Protein AF-A0A9D7S2R2-F1 (afdb_monomer_lite)

Radius of gyration: 28.36 Å; chains: 1; bounding box: 72×98×62 Å

pLDDT: mean 86.97, std 20.76, range [32.53, 98.88]

Secondary structure (DSSP, 8-state):
------------------SSSSSSSTTSS------------EEEE--SEEEETT-GGGEES-TT--SSSTTS--TT-EEEESSS-TTEEEE-TTS-EEEEEEEESSSEEESS--EEEEEEEEE-SEEEE--SS-EEEEE-TT-EEEE-SS-EEEESEEEEESSEEEE-SS-EEEETT-EEEESSEEEE--------SSSSSPPPEEEEESS-TT-EEEE-SSTT-EEEE-SSSEEEE-TTSEEEE-SEEEE-SSEEEE-S---B-SEEEE-TT-EEEES----

Sequence (283 aa):
MLEFREGSVVRKTGSPFHLHLLIGVLALFGLLHAQAGWSQSTCTWNQNGPGLWDNPSNWNDCLGGNGSPARTPGPADHAVIGNIAPLADIDLGSTARNVDRLTLSAGRIFGDADITVVTSLNWTGGTIDGGTAATQLVVDSASNSDIAGTLHILAKRDLRIFGTLTWSAGDIELREDAEIDIQGPLIIDHSNVIRSDGRGGPMPLELRSDFSPQARIHNSSTPGARIEKLGDAMVSFARNVTFDNGNDVLVTDGTLQINGPGGDFGAYQVAAIARLEFGRRWA

Foldseek 3Di:
DDDDDDDDDDDDDDDPDDDPPPPVPVPPPPPPPPPPPQPEWEWEQAEADEDEQQDLVRTPRQQSAPDVPRNGHAQRYEYAYCPNHQRYAYEDEQEEGHHCEYEYQHHEYEYNYEYEHEAEYEYADYEYEYDPDAYEDEDAQNYDYEYAHEAYEYESYEYEYNHEYEYAYYAYEYEHQYEYEFQAEYEYAHADDPPPPVPDDRDAREHYYPLHPNAEYAQDLHPRGEYAYDYAEEHEYDQSYEYHANEEYEWEHHEYEYAHHYHYDYDYHHHPHYYYHYHDPDD

Structure (mmCIF, N/CA/C/O backbone):
data_AF-A0A9D7S2R2-F1
#
_entry.id   AF-A0A9D7S2R2-F1
#
loop_
_atom_site.group_PDB
_atom_site.id
_atom_site.type_symbol
_atom_site.label_atom_id
_atom_site.label_alt_id
_atom_site.label_comp_id
_atom_site.label_asym_id
_atom_site.label_entity_id
_atom_site.label_seq_id
_atom_site.pdbx_PDB_ins_code
_atom_site.Cartn_x
_atom_site.Cartn_y
_atom_site.Cartn_z
_atom_site.occupancy
_atom_site.B_iso_or_equiv
_atom_site.auth_seq_id
_atom_site.auth_comp_id
_atom_site.auth_asym_id
_atom_site.auth_atom_id
_atom_site.pdbx_PDB_model_num
ATOM 1 N N . MET A 1 1 ? 50.882 -82.335 20.295 1.00 43.62 1 MET A N 1
ATOM 2 C CA . MET A 1 1 ? 51.383 -81.951 21.628 1.00 43.62 1 MET A CA 1
ATOM 3 C C . MET A 1 1 ? 50.165 -81.536 22.436 1.00 43.62 1 MET A C 1
ATOM 5 O O . MET A 1 1 ? 49.464 -80.626 22.020 1.00 43.62 1 MET A O 1
ATOM 9 N N . LEU A 1 2 ? 49.828 -82.357 23.429 1.00 32.53 2 LEU A N 1
ATOM 10 C CA . LEU A 1 2 ? 48.680 -82.252 24.335 1.00 32.53 2 LEU A CA 1
ATOM 11 C C . LEU A 1 2 ? 49.026 -81.343 25.521 1.00 32.53 2 LEU A C 1
ATOM 13 O O . LEU A 1 2 ? 50.144 -81.458 26.004 1.00 32.53 2 LEU A O 1
ATOM 17 N N . GLU A 1 3 ? 48.057 -80.537 25.972 1.00 36.09 3 GLU A N 1
ATOM 18 C CA . GLU A 1 3 ? 47.708 -80.134 27.363 1.00 36.09 3 GLU A CA 1
ATOM 19 C C . GLU A 1 3 ? 46.605 -79.042 27.226 1.00 36.09 3 GLU A C 1
ATOM 21 O O . GLU A 1 3 ? 46.838 -78.060 26.531 1.00 36.09 3 GLU A O 1
ATOM 26 N N . PHE A 1 4 ? 45.304 -79.179 27.572 1.00 34.22 4 PHE A N 1
ATOM 27 C CA . PHE A 1 4 ? 44.593 -79.503 28.838 1.00 34.22 4 PHE A CA 1
ATOM 28 C C . PHE A 1 4 ? 45.096 -78.628 30.005 1.00 34.22 4 PHE A C 1
ATOM 30 O O . PHE A 1 4 ? 46.277 -78.683 30.298 1.00 34.22 4 PHE A O 1
ATOM 37 N N . ARG A 1 5 ? 44.333 -77.773 30.712 1.00 39.59 5 ARG A N 1
ATOM 38 C CA . ARG A 1 5 ? 42.983 -77.837 31.328 1.00 39.59 5 ARG A CA 1
ATOM 39 C C . ARG A 1 5 ? 42.586 -76.413 31.807 1.00 39.59 5 ARG A C 1
ATOM 41 O O . ARG A 1 5 ? 43.462 -75.645 32.172 1.00 39.59 5 ARG A O 1
ATOM 48 N N . GLU A 1 6 ? 41.340 -75.963 31.646 1.00 39.91 6 GLU A N 1
ATOM 49 C CA . GLU A 1 6 ? 40.206 -75.920 32.610 1.00 39.91 6 GLU A CA 1
ATOM 50 C C . GLU A 1 6 ? 39.885 -74.508 33.128 1.00 39.91 6 GLU A C 1
ATOM 52 O O . GLU A 1 6 ? 40.750 -73.750 33.547 1.00 39.91 6 GLU A O 1
ATOM 57 N N . GLY A 1 7 ? 38.590 -74.190 33.104 1.00 35.78 7 GLY A N 1
ATOM 58 C CA . GLY A 1 7 ? 37.989 -72.951 33.587 1.00 35.78 7 GLY A CA 1
ATOM 59 C C . GLY A 1 7 ? 36.490 -72.962 33.295 1.00 35.78 7 GLY A C 1
ATOM 60 O O . GLY A 1 7 ? 36.014 -72.353 32.344 1.00 35.78 7 GLY A O 1
ATOM 61 N N . SER A 1 8 ? 35.765 -73.767 34.063 1.00 40.31 8 SER A N 1
ATOM 62 C CA . SER A 1 8 ? 34.356 -74.132 33.914 1.00 40.31 8 SER A CA 1
ATOM 63 C C . SER A 1 8 ? 33.344 -73.070 34.387 1.00 40.31 8 SER A C 1
ATOM 65 O O . SER A 1 8 ? 33.446 -72.568 35.496 1.00 40.31 8 SER A O 1
ATOM 67 N N . VAL A 1 9 ? 32.307 -72.884 33.555 1.00 42.53 9 VAL A N 1
ATOM 68 C CA . VAL A 1 9 ? 30.852 -72.800 33.845 1.00 42.53 9 VAL A CA 1
ATOM 69 C C . VAL A 1 9 ? 30.321 -71.747 34.836 1.00 42.53 9 VAL A C 1
ATOM 71 O O . VAL A 1 9 ? 30.431 -71.929 36.040 1.00 42.53 9 VAL A O 1
ATOM 74 N N . VAL A 1 10 ? 29.480 -70.826 34.325 1.00 40.44 10 VAL A N 1
ATOM 75 C CA . VAL A 1 10 ? 28.149 -70.500 34.898 1.00 40.44 10 VAL A CA 1
ATOM 76 C C . VAL A 1 10 ? 27.138 -70.225 33.766 1.00 40.44 10 VAL A C 1
ATOM 78 O O . VAL A 1 10 ? 27.371 -69.393 32.894 1.00 40.44 10 VAL A O 1
ATOM 81 N N . ARG A 1 11 ? 25.994 -70.928 33.795 1.00 44.03 11 ARG A N 1
ATOM 82 C CA . ARG A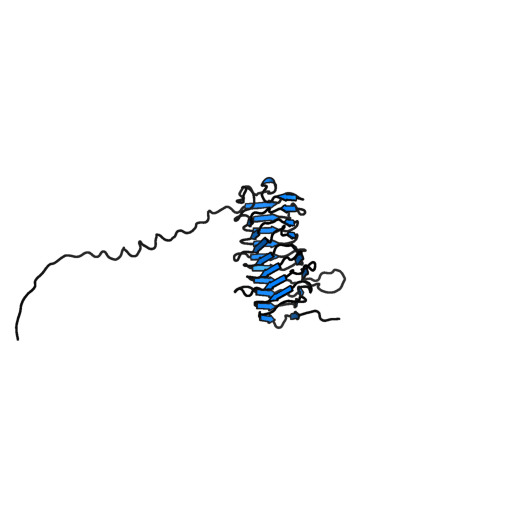 1 11 ? 24.771 -70.669 33.004 1.00 44.03 11 ARG A CA 1
ATOM 83 C C . ARG A 1 11 ? 23.955 -69.521 33.615 1.00 44.03 11 ARG A C 1
ATOM 85 O O . ARG A 1 11 ? 23.747 -69.532 34.822 1.00 44.03 11 ARG A O 1
ATOM 92 N N . LYS A 1 12 ? 23.334 -68.687 32.773 1.00 36.50 12 LYS A N 1
ATOM 93 C CA . LYS A 1 12 ? 21.987 -68.088 32.956 1.00 36.50 12 LYS A CA 1
ATOM 94 C C . LYS A 1 12 ? 21.447 -67.755 31.555 1.00 36.50 12 LYS A C 1
ATOM 96 O O . LYS A 1 12 ? 22.075 -66.991 30.839 1.00 36.50 12 LYS A O 1
ATOM 101 N N . THR A 1 13 ? 20.575 -68.589 30.980 1.00 37.19 13 THR A N 1
ATOM 102 C CA . THR A 1 13 ? 19.093 -68.490 30.976 1.00 37.19 13 THR A CA 1
ATOM 103 C C . THR A 1 13 ? 18.578 -67.171 30.403 1.00 37.19 13 THR A C 1
ATOM 105 O O . THR A 1 13 ? 18.970 -66.103 30.857 1.00 37.19 13 THR A O 1
ATOM 108 N N . GLY A 1 14 ? 17.730 -67.283 29.379 1.00 36.75 14 GLY A N 1
ATOM 109 C CA . GLY A 1 14 ? 17.431 -66.217 28.431 1.00 36.75 14 GLY A CA 1
ATOM 110 C C . GLY A 1 14 ? 16.493 -65.123 28.926 1.00 36.75 14 GLY A C 1
ATOM 111 O O . GLY A 1 14 ? 15.920 -65.219 30.004 1.00 36.75 14 GLY A O 1
ATOM 112 N N . SER A 1 15 ? 16.307 -64.119 28.071 1.00 43.53 15 SER A N 1
ATOM 113 C CA . SER A 1 15 ? 15.000 -63.534 27.748 1.00 43.53 15 SER A CA 1
ATOM 114 C C . SER A 1 15 ? 15.159 -62.521 26.598 1.00 43.53 15 SER A C 1
ATOM 116 O O . SER A 1 15 ? 16.093 -61.717 26.642 1.00 43.53 15 SER A O 1
ATOM 118 N N . PRO A 1 16 ? 14.299 -62.530 25.562 1.00 45.72 16 PRO A N 1
ATOM 119 C CA . PRO A 1 16 ? 14.341 -61.568 24.470 1.00 45.72 16 PRO A CA 1
ATOM 120 C C . PRO A 1 16 ? 13.528 -60.328 24.862 1.00 45.72 16 PRO A C 1
ATOM 122 O O . PRO A 1 16 ? 12.318 -60.295 24.683 1.00 45.72 16 PRO A O 1
ATOM 125 N N . PHE A 1 17 ? 14.170 -59.303 25.418 1.00 44.50 17 PHE A N 1
ATOM 126 C CA . PHE A 1 17 ? 13.484 -58.055 25.788 1.00 44.50 17 PHE A CA 1
ATOM 127 C C . PHE A 1 17 ? 14.315 -56.815 25.443 1.00 44.50 17 PHE A C 1
ATOM 129 O O . PHE A 1 17 ? 14.572 -55.970 26.288 1.00 44.50 17 PHE A O 1
ATOM 136 N N . HIS A 1 18 ? 14.723 -56.667 24.181 1.00 44.28 18 HIS A N 1
ATOM 137 C CA . HIS A 1 18 ? 15.321 -55.416 23.691 1.00 44.28 18 HIS A CA 1
ATOM 138 C C . HIS A 1 18 ? 14.792 -55.014 22.311 1.00 44.28 18 HIS A C 1
ATOM 140 O O . HIS A 1 18 ? 15.549 -54.699 21.402 1.00 44.28 18 HIS A O 1
ATOM 146 N N . LEU A 1 19 ? 13.464 -54.989 22.162 1.00 43.19 19 LEU A N 1
ATOM 147 C CA . LEU A 1 19 ? 12.826 -54.363 21.000 1.00 43.19 19 LEU A CA 1
ATOM 148 C C . LEU A 1 19 ? 11.629 -53.475 21.362 1.00 43.19 19 LEU A C 1
ATOM 150 O O . LEU A 1 19 ? 10.768 -53.279 20.526 1.00 43.19 19 LEU A O 1
ATOM 154 N N . HIS A 1 20 ? 11.515 -52.942 22.582 1.00 41.16 20 HIS A N 1
ATOM 155 C CA . HIS A 1 20 ? 10.422 -52.009 22.936 1.00 41.16 20 HIS A CA 1
ATOM 156 C C . HIS A 1 20 ? 10.916 -50.686 23.553 1.00 41.16 20 HIS A C 1
ATOM 158 O O . HIS A 1 20 ? 10.109 -49.856 23.955 1.00 41.16 20 HIS A O 1
ATOM 164 N N . LEU A 1 21 ? 12.231 -50.436 23.572 1.00 40.78 21 LEU A N 1
ATOM 165 C CA . LEU A 1 21 ? 12.815 -49.227 24.174 1.00 40.78 21 LEU A CA 1
ATOM 166 C C . LEU A 1 21 ? 13.295 -48.180 23.149 1.00 40.78 21 LEU A C 1
ATOM 168 O O . LEU A 1 21 ? 14.089 -47.313 23.492 1.00 40.78 21 LEU A O 1
ATOM 172 N N . LEU A 1 22 ? 12.823 -48.248 21.898 1.00 40.28 22 LEU A N 1
ATOM 173 C CA . LEU A 1 22 ? 13.102 -47.224 20.875 1.00 40.28 22 LEU A CA 1
ATOM 174 C C . LEU A 1 22 ? 11.849 -46.493 20.362 1.00 40.28 22 LEU A C 1
ATOM 176 O O . LEU A 1 22 ? 11.961 -45.602 19.531 1.00 40.28 22 LEU A O 1
ATOM 180 N N . ILE A 1 23 ? 10.662 -46.833 20.877 1.00 41.72 23 ILE A N 1
ATOM 181 C CA . ILE A 1 23 ? 9.384 -46.205 20.485 1.00 41.72 23 ILE A CA 1
ATOM 182 C C . ILE A 1 23 ? 8.884 -45.221 21.567 1.00 41.72 23 ILE A C 1
ATOM 184 O O . ILE A 1 23 ? 8.051 -44.365 21.297 1.00 41.72 23 ILE A O 1
ATOM 188 N N . GLY A 1 24 ? 9.448 -45.261 22.782 1.00 36.16 24 GLY A N 1
ATOM 189 C CA . GLY A 1 24 ? 9.016 -44.423 23.911 1.00 36.16 24 GLY A CA 1
ATOM 190 C C . GLY A 1 24 ? 9.616 -43.011 23.988 1.00 36.16 24 GLY A C 1
ATOM 191 O O . GLY A 1 24 ? 9.137 -42.210 24.782 1.00 36.16 24 GLY A O 1
ATOM 192 N N . VAL A 1 25 ? 10.639 -42.679 23.190 1.00 40.38 25 VAL A N 1
ATOM 193 C CA . VAL A 1 25 ? 11.318 -41.360 23.244 1.00 40.38 25 VAL A CA 1
ATOM 194 C C . VAL A 1 25 ? 10.838 -40.400 22.140 1.00 40.38 25 VAL A C 1
ATOM 196 O O . VAL A 1 25 ? 11.043 -39.196 22.237 1.00 40.38 25 VAL A O 1
ATOM 199 N N . LEU A 1 26 ? 10.096 -40.887 21.140 1.00 40.34 26 LEU A N 1
ATOM 200 C CA . LEU A 1 26 ? 9.529 -40.061 20.061 1.00 40.34 26 LEU A CA 1
ATOM 201 C C . LEU A 1 26 ? 8.123 -39.504 20.359 1.00 40.34 26 LEU A C 1
ATOM 203 O O . LEU A 1 26 ? 7.549 -38.815 19.524 1.00 40.34 26 LEU A O 1
ATOM 207 N N . ALA A 1 27 ? 7.576 -39.767 21.548 1.00 42.81 27 ALA A N 1
ATOM 208 C CA . ALA A 1 27 ? 6.226 -39.350 21.935 1.00 42.81 27 ALA A CA 1
ATOM 209 C C . ALA A 1 27 ? 6.183 -38.148 22.903 1.00 42.81 27 ALA A C 1
ATOM 211 O O . ALA A 1 27 ? 5.113 -37.828 23.411 1.00 42.81 27 ALA A O 1
ATOM 212 N N . LEU A 1 28 ? 7.315 -37.476 23.173 1.00 42.44 28 LEU A N 1
ATOM 213 C CA . LEU A 1 28 ? 7.384 -36.404 24.186 1.00 42.44 28 LEU A CA 1
ATOM 214 C C . LEU A 1 28 ? 7.950 -35.056 23.695 1.00 42.44 28 LEU A C 1
ATOM 216 O O . LEU A 1 28 ? 8.277 -34.202 24.510 1.00 42.44 28 LEU A O 1
ATOM 220 N N . PHE A 1 29 ? 8.029 -34.838 22.378 1.00 46.25 29 PHE A N 1
ATOM 221 C CA . PHE A 1 29 ? 8.351 -33.528 21.777 1.00 46.25 29 PHE A CA 1
ATOM 222 C C . PHE A 1 29 ? 7.347 -33.112 20.686 1.00 46.25 29 PHE A C 1
ATOM 224 O O . PHE A 1 29 ? 7.664 -32.377 19.759 1.00 46.25 29 PHE A O 1
ATOM 231 N N . GLY A 1 30 ? 6.104 -33.578 20.813 1.00 40.75 30 GLY A N 1
ATOM 232 C CA . GLY A 1 30 ? 4.965 -33.152 20.004 1.00 40.75 30 GLY A CA 1
ATOM 233 C C . GLY A 1 30 ? 4.069 -32.173 20.758 1.00 40.75 30 GLY A C 1
ATOM 234 O O . GLY A 1 30 ? 2.860 -32.371 20.796 1.00 40.75 30 GLY A O 1
ATOM 235 N N . LEU A 1 31 ? 4.635 -31.132 21.376 1.00 44.19 31 LEU A N 1
ATOM 236 C CA . LEU A 1 31 ? 3.860 -29.933 21.715 1.00 44.19 31 LEU A CA 1
ATOM 237 C C . LEU A 1 31 ? 3.605 -29.176 20.405 1.00 44.19 31 LEU A C 1
ATOM 239 O O . LEU A 1 31 ? 4.207 -28.144 20.111 1.00 44.19 31 LEU A O 1
ATOM 243 N N . LEU A 1 32 ? 2.715 -29.750 19.591 1.00 42.66 32 LEU A N 1
ATOM 244 C CA . LEU A 1 32 ? 1.926 -28.994 18.636 1.00 42.66 32 LEU A CA 1
ATOM 245 C C . LEU A 1 32 ? 1.332 -27.835 19.428 1.00 42.66 32 LEU A C 1
ATOM 247 O O . LEU A 1 32 ? 0.527 -28.042 20.338 1.00 42.66 32 LEU A O 1
ATOM 251 N N . HIS A 1 33 ? 1.763 -26.622 19.100 1.00 45.22 33 HIS A N 1
ATOM 252 C CA . HIS A 1 33 ? 1.015 -25.430 19.442 1.00 45.22 33 HIS A CA 1
ATOM 253 C C . HIS A 1 33 ? -0.293 -25.537 18.662 1.00 45.22 33 HIS A C 1
ATOM 255 O O . HIS A 1 33 ? -0.407 -25.049 17.541 1.00 45.22 33 HIS A O 1
ATOM 261 N N . ALA A 1 34 ? -1.264 -26.251 19.229 1.00 39.81 34 ALA A N 1
ATOM 262 C CA . ALA A 1 34 ? -2.652 -26.071 18.876 1.00 39.81 34 ALA A CA 1
ATOM 263 C C . ALA A 1 34 ? -2.952 -24.618 19.237 1.00 39.81 34 ALA A C 1
ATOM 265 O O . ALA A 1 34 ? -3.217 -24.294 20.395 1.00 39.81 34 ALA A O 1
ATOM 266 N N . GLN A 1 35 ? -2.795 -23.722 18.263 1.00 49.22 35 GLN A N 1
ATOM 267 C CA . GLN A 1 35 ? -3.344 -22.386 18.371 1.00 49.22 35 GLN A CA 1
ATOM 268 C C . GLN A 1 35 ? -4.816 -22.605 18.699 1.00 49.22 35 GLN A C 1
ATOM 270 O O . GLN A 1 35 ? -5.496 -23.365 18.002 1.00 49.22 35 GLN A O 1
ATOM 275 N N . ALA A 1 36 ? -5.274 -22.053 19.826 1.00 49.88 36 ALA A N 1
ATOM 276 C CA . ALA A 1 36 ? -6.690 -22.071 20.144 1.00 49.88 36 ALA A CA 1
ATOM 277 C C . ALA A 1 36 ? -7.417 -21.612 18.878 1.00 49.88 36 ALA A C 1
ATOM 279 O O . ALA A 1 36 ? -7.047 -20.586 18.309 1.00 49.88 36 ALA A O 1
ATOM 280 N N . GLY A 1 37 ? -8.350 -22.424 18.380 1.00 47.50 37 GLY A N 1
ATOM 281 C CA . GLY A 1 37 ? -9.133 -22.081 17.202 1.00 47.50 37 GLY A CA 1
ATOM 282 C C . GLY A 1 37 ? -10.028 -20.907 17.561 1.00 47.50 37 GLY A C 1
ATOM 283 O O . GLY A 1 37 ? -11.173 -21.101 17.959 1.00 47.50 37 GLY A O 1
ATOM 284 N N . TRP A 1 38 ? -9.479 -19.697 17.517 1.00 59.06 38 TRP A N 1
ATOM 285 C CA . TRP A 1 38 ? -10.252 -18.479 17.636 1.00 59.06 38 TRP A CA 1
ATOM 286 C C . TRP A 1 38 ? -11.161 -18.443 16.415 1.00 59.06 38 TRP A C 1
ATOM 288 O O . TRP A 1 38 ? -10.696 -18.529 15.279 1.00 59.06 38 TRP A O 1
ATOM 298 N N . SER A 1 39 ? -12.470 -18.408 16.655 1.00 73.44 39 SER A N 1
ATOM 299 C CA . SER A 1 39 ? -13.431 -18.229 15.577 1.00 73.44 39 SER A CA 1
ATOM 300 C C . SER A 1 39 ? -13.184 -16.857 14.970 1.00 73.44 39 SER A C 1
ATOM 302 O O . SER A 1 39 ? -13.379 -15.852 15.647 1.00 73.44 39 SER A O 1
ATOM 304 N N . GLN A 1 40 ? -12.775 -16.831 13.706 1.00 86.88 40 GLN A N 1
ATOM 305 C CA . GLN A 1 40 ? -12.620 -15.603 12.942 1.00 86.88 40 GLN A CA 1
ATOM 306 C C . GLN A 1 40 ? -13.919 -14.789 12.993 1.00 86.88 40 GLN A C 1
ATOM 308 O O . GLN A 1 40 ? -14.978 -15.288 12.600 1.00 86.88 40 GLN A O 1
ATOM 313 N N . SER A 1 41 ? -13.845 -13.547 13.472 1.00 95.06 41 SER A N 1
ATOM 314 C CA . SER A 1 41 ? -14.957 -12.596 13.405 1.00 95.06 41 SER A CA 1
ATOM 315 C C . SER A 1 41 ? -14.733 -11.592 12.281 1.00 95.06 41 SER A C 1
ATOM 317 O O . SER A 1 41 ? -13.601 -11.254 11.946 1.00 95.06 41 SER A O 1
ATOM 319 N N . THR A 1 42 ? -15.818 -11.108 11.677 1.00 97.38 42 THR A N 1
ATOM 320 C CA . THR A 1 42 ? -15.760 -9.958 10.764 1.00 97.38 42 THR A CA 1
ATOM 321 C C . THR A 1 42 ? -16.216 -8.726 11.527 1.00 97.38 42 THR A C 1
ATOM 323 O O . THR A 1 42 ? -17.382 -8.615 11.891 1.00 97.38 42 THR A O 1
ATOM 326 N N . CYS A 1 43 ? -15.288 -7.815 11.786 1.00 98.31 43 CYS A N 1
ATOM 327 C CA . CYS A 1 43 ? -15.511 -6.593 12.540 1.00 98.31 43 CYS A CA 1
ATOM 328 C C . CYS A 1 43 ? -15.610 -5.424 11.559 1.00 98.31 43 CYS A C 1
ATOM 330 O O . CYS A 1 43 ? -14.622 -5.056 10.924 1.00 98.31 43 CYS A O 1
ATOM 332 N N . THR A 1 44 ? -16.799 -4.835 11.424 1.00 98.50 44 THR A N 1
ATOM 333 C CA . THR A 1 44 ? -17.040 -3.748 10.461 1.00 98.50 44 THR A CA 1
ATOM 334 C C . THR A 1 44 ? -17.093 -2.402 11.164 1.00 98.50 44 THR A C 1
ATOM 336 O O . THR A 1 44 ? -17.918 -2.203 12.055 1.00 98.50 44 THR A O 1
ATOM 339 N N . TRP A 1 45 ? -16.251 -1.458 10.750 1.00 98.56 45 TRP A N 1
ATOM 340 C CA . TRP A 1 45 ? -16.271 -0.104 11.294 1.00 98.56 45 TRP A CA 1
ATOM 341 C C . TRP A 1 45 ? -17.587 0.607 10.956 1.00 98.56 45 TRP A C 1
ATOM 343 O O . TRP A 1 45 ? -18.015 0.604 9.800 1.00 98.56 45 TRP A O 1
ATOM 353 N N . ASN A 1 46 ? -18.235 1.216 11.952 1.00 97.69 46 ASN A N 1
ATOM 354 C CA . ASN A 1 46 ? -19.644 1.615 11.853 1.00 97.69 46 ASN A CA 1
ATOM 355 C C . ASN A 1 46 ? -19.927 3.121 11.936 1.00 97.69 46 ASN A C 1
ATOM 357 O O . ASN A 1 46 ? -21.095 3.512 11.909 1.00 97.69 46 ASN A O 1
ATOM 361 N N . GLN A 1 47 ? -18.901 3.967 12.021 1.00 96.88 47 GLN A N 1
ATOM 362 C CA . GLN A 1 47 ? -19.086 5.408 12.190 1.00 96.88 47 GLN A CA 1
ATOM 363 C C . GLN A 1 47 ? -18.252 6.237 11.215 1.00 96.88 47 GLN A C 1
ATOM 365 O O . GLN A 1 47 ? -17.107 5.916 10.905 1.00 96.88 47 GLN A O 1
ATOM 370 N N . ASN A 1 48 ? -18.830 7.341 10.752 1.00 98.19 48 ASN A N 1
ATOM 371 C CA . ASN A 1 48 ? -18.097 8.365 10.016 1.00 98.19 48 ASN A CA 1
ATOM 372 C C . ASN A 1 48 ? -17.421 9.340 10.985 1.00 98.19 48 ASN A C 1
ATOM 374 O O . ASN A 1 48 ? -17.925 9.580 12.082 1.00 98.19 48 ASN A O 1
ATOM 378 N N . GLY A 1 49 ? -16.338 9.963 10.527 1.00 97.88 49 GLY A N 1
ATOM 379 C CA . GLY A 1 49 ? -15.549 10.894 11.318 1.00 97.88 49 GLY A CA 1
ATOM 380 C C . GLY A 1 49 ? -14.603 10.197 12.302 1.00 97.88 49 GLY A C 1
ATOM 381 O O . GLY A 1 49 ? -14.339 8.998 12.157 1.00 97.88 49 GLY A O 1
ATOM 382 N N . PRO A 1 50 ? -14.081 10.960 13.280 1.00 98.12 50 PRO A N 1
ATOM 383 C CA . PRO A 1 50 ? -13.057 10.486 14.200 1.00 98.12 50 PRO A CA 1
ATOM 384 C C . PRO A 1 50 ? -13.526 9.334 15.087 1.00 98.12 50 PRO A C 1
ATOM 386 O O . PRO A 1 50 ? -14.602 9.396 15.685 1.00 98.12 50 PRO A O 1
ATOM 389 N N . GLY A 1 51 ? -12.674 8.329 15.266 1.00 98.12 51 GLY A N 1
ATOM 390 C CA . GLY A 1 51 ? -12.897 7.285 16.257 1.00 98.12 51 GLY A CA 1
ATOM 391 C C . GLY A 1 51 ? -11.659 6.469 16.584 1.00 98.12 51 GLY A C 1
ATOM 392 O O 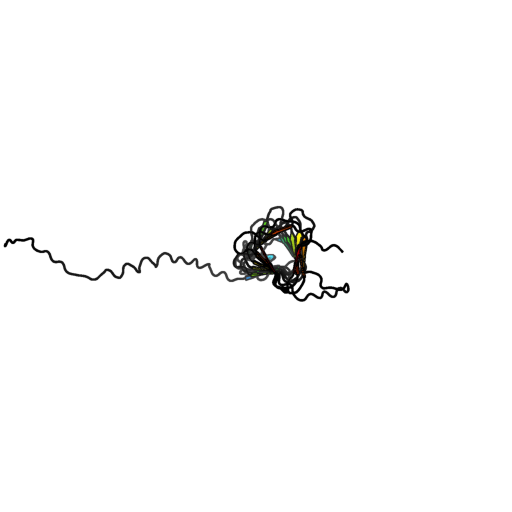. GLY A 1 51 ? -10.766 6.319 15.764 1.00 98.12 51 GLY A O 1
ATOM 393 N N . LEU A 1 52 ? -11.636 5.899 17.789 1.00 98.12 52 LEU A N 1
ATOM 394 C CA . LEU A 1 52 ? -10.546 5.039 18.254 1.00 98.12 52 LEU A CA 1
ATOM 395 C C . LEU A 1 52 ? -10.765 3.584 17.822 1.00 98.12 52 LEU A C 1
ATOM 397 O O . LEU A 1 52 ? -11.862 3.051 18.018 1.00 98.12 52 LEU A O 1
ATOM 401 N N . TRP A 1 53 ? -9.722 2.922 17.315 1.00 98.25 53 TRP A N 1
ATOM 402 C CA . TRP A 1 53 ? -9.727 1.482 17.016 1.00 98.25 53 TRP A CA 1
ATOM 403 C C . TRP A 1 53 ? -10.156 0.650 18.232 1.00 98.25 53 TRP A C 1
ATOM 405 O O . TRP A 1 53 ? -10.967 -0.265 18.112 1.00 98.25 53 TRP A O 1
ATOM 415 N N . ASP A 1 54 ? -9.672 1.025 19.417 1.00 97.25 54 ASP A N 1
ATOM 416 C CA . ASP A 1 54 ? -9.890 0.304 20.677 1.00 97.25 54 ASP A CA 1
ATOM 417 C C . ASP A 1 54 ? -11.243 0.552 21.334 1.00 97.25 54 ASP A C 1
ATOM 419 O O . ASP A 1 54 ? -11.467 0.112 22.458 1.00 97.25 54 ASP A O 1
ATOM 423 N N . ASN A 1 55 ? -12.157 1.267 20.685 1.00 97.75 55 ASN A N 1
ATOM 424 C CA . ASN A 1 55 ? -13.498 1.423 21.219 1.00 97.75 55 ASN A CA 1
ATOM 425 C C . ASN A 1 55 ? -14.446 0.384 20.587 1.00 97.75 55 ASN A C 1
ATOM 427 O O . ASN A 1 55 ? -14.813 0.537 19.419 1.00 97.75 55 ASN A O 1
ATOM 431 N N . PRO A 1 56 ? -14.920 -0.626 21.348 1.00 97.69 56 PRO A N 1
ATOM 432 C CA . PRO A 1 56 ? -15.834 -1.646 20.840 1.00 97.69 56 PRO A CA 1
ATOM 433 C C . PRO A 1 56 ? -17.122 -1.110 20.217 1.00 97.69 56 PRO A C 1
ATOM 435 O O . PRO A 1 56 ? -17.701 -1.773 19.365 1.00 97.69 56 PRO A O 1
ATOM 438 N N . SER A 1 57 ? -17.601 0.076 20.621 1.00 97.69 57 SER A N 1
ATOM 439 C CA . SER A 1 57 ? -18.828 0.639 20.039 1.00 97.69 57 SER A CA 1
ATOM 440 C C . SER A 1 57 ? -18.675 1.024 18.568 1.00 97.69 57 SER A C 1
ATOM 442 O O . SER A 1 57 ? -19.683 1.202 17.887 1.00 97.69 57 SER A O 1
ATOM 444 N N . ASN A 1 58 ? -17.437 1.162 18.090 1.00 98.25 58 ASN A N 1
ATOM 445 C CA . ASN A 1 58 ? -17.125 1.562 16.721 1.00 98.25 58 ASN A CA 1
ATOM 446 C C . ASN A 1 58 ? -17.137 0.375 15.742 1.00 98.25 58 ASN A C 1
ATOM 448 O O . ASN A 1 58 ? -16.992 0.569 14.535 1.00 98.25 58 ASN A O 1
ATOM 452 N N . TRP A 1 59 ? -17.303 -0.849 16.256 1.00 98.12 59 TRP A N 1
ATOM 453 C CA . TRP A 1 59 ? -17.248 -2.087 15.488 1.00 98.12 59 TRP A CA 1
ATOM 454 C C . TRP A 1 59 ? -18.578 -2.839 15.552 1.00 98.12 59 TRP A C 1
ATOM 456 O O . TRP A 1 59 ? -18.986 -3.352 16.594 1.00 98.12 59 TRP A O 1
ATOM 466 N N . ASN A 1 60 ? -19.237 -2.959 14.403 1.00 97.62 60 ASN A N 1
ATOM 467 C CA . ASN A 1 60 ? -20.361 -3.868 14.210 1.00 97.62 60 ASN A CA 1
ATOM 468 C C . ASN A 1 60 ? -19.868 -5.303 14.011 1.00 97.62 60 ASN A C 1
ATOM 470 O O . ASN A 1 60 ? -18.749 -5.529 13.546 1.00 97.62 60 ASN A O 1
ATOM 474 N N . ASP A 1 61 ? -20.725 -6.262 14.368 1.00 95.62 61 ASP A N 1
ATOM 475 C CA . ASP A 1 61 ? -20.533 -7.706 14.157 1.00 95.62 61 ASP A CA 1
ATOM 476 C C . ASP A 1 61 ? -19.261 -8.299 14.796 1.00 95.62 61 ASP A C 1
ATOM 478 O O . ASP A 1 61 ? -18.907 -9.456 14.588 1.00 95.62 61 ASP A O 1
ATOM 482 N N . CYS A 1 62 ? -18.628 -7.540 15.691 1.00 96.00 62 CYS A N 1
ATOM 483 C CA . CYS A 1 62 ? -17.362 -7.884 16.326 1.00 96.00 62 CYS A CA 1
ATOM 484 C C . CYS A 1 62 ? -17.539 -8.585 17.685 1.00 96.00 62 CYS A C 1
ATOM 486 O O . CYS A 1 62 ? -16.687 -8.488 18.559 1.00 96.00 62 CYS A O 1
ATOM 488 N N . LEU A 1 63 ? -18.655 -9.287 17.927 1.00 93.00 63 LEU A N 1
ATOM 489 C CA . LEU A 1 63 ? -18.916 -9.914 19.236 1.00 93.00 63 LEU A CA 1
ATOM 490 C C . LEU A 1 63 ? -17.895 -11.000 19.605 1.00 93.00 63 LEU A C 1
ATOM 492 O O . LEU A 1 63 ? -17.606 -11.168 20.790 1.00 93.00 63 LEU A O 1
ATOM 496 N N . GLY A 1 64 ? -17.369 -11.715 18.609 1.00 92.38 64 GLY A N 1
ATOM 497 C CA . GLY A 1 64 ? -16.291 -12.691 18.775 1.00 92.38 64 GLY A CA 1
ATOM 498 C C . GLY A 1 64 ? -14.890 -12.106 18.583 1.00 92.38 64 GLY A C 1
ATOM 499 O O . GLY A 1 64 ? -13.930 -12.871 18.605 1.00 92.38 64 GLY A O 1
ATOM 500 N N . GLY A 1 65 ? -14.776 -10.785 18.391 1.00 94.12 65 GLY A N 1
ATOM 501 C CA . GLY A 1 65 ? -13.507 -10.126 18.110 1.00 94.12 65 GLY A CA 1
ATOM 502 C C . GLY A 1 65 ? -12.515 -10.283 19.259 1.00 94.12 65 GLY A C 1
ATOM 503 O O . GLY A 1 65 ? -12.850 -10.015 20.423 1.00 94.12 65 GLY A O 1
ATOM 504 N N . ASN A 1 66 ? -11.305 -10.726 18.928 1.00 93.88 66 ASN A N 1
ATOM 505 C CA . ASN A 1 66 ? -10.254 -11.091 19.876 1.00 93.88 66 ASN A CA 1
ATOM 506 C C . ASN A 1 66 ? -9.182 -10.004 20.059 1.00 93.88 66 ASN A C 1
ATOM 508 O O . ASN A 1 66 ? -8.095 -10.284 20.569 1.00 93.88 66 ASN A O 1
ATOM 512 N N . GLY A 1 67 ? -9.488 -8.767 19.664 1.00 94.94 67 GLY A N 1
ATOM 513 C CA . GLY A 1 67 ? -8.673 -7.594 19.950 1.00 94.94 67 GLY A CA 1
ATOM 514 C C . GLY A 1 67 ? -8.673 -7.203 21.431 1.00 94.94 67 GLY A C 1
ATOM 515 O O . GLY A 1 67 ? -9.316 -7.823 22.285 1.00 94.94 67 GLY A O 1
ATOM 516 N N . SER A 1 68 ? -7.924 -6.146 21.741 1.00 93.62 68 SER A N 1
ATOM 517 C CA . SER A 1 68 ? -7.806 -5.583 23.086 1.00 93.62 68 SER A CA 1
ATOM 518 C C . SER A 1 68 ? -8.193 -4.102 23.054 1.00 93.62 68 SER A C 1
ATOM 520 O O . SER A 1 68 ? -7.411 -3.315 22.528 1.00 93.62 68 SER A O 1
ATOM 522 N N . PRO A 1 69 ? -9.335 -3.703 23.646 1.00 95.38 69 PRO A N 1
ATOM 523 C CA . PRO A 1 69 ? -10.250 -4.518 24.449 1.00 95.38 69 PRO A CA 1
ATOM 524 C C . PRO A 1 69 ? -11.066 -5.513 23.613 1.00 95.38 69 PRO A C 1
ATOM 526 O O . PRO A 1 69 ? -11.201 -5.365 22.401 1.00 95.38 69 PRO A O 1
ATOM 529 N N . ALA A 1 70 ? -11.654 -6.510 24.281 1.00 94.12 70 ALA A N 1
ATOM 530 C CA . ALA A 1 70 ? -12.532 -7.481 23.631 1.00 94.12 70 ALA A CA 1
ATOM 531 C C . ALA A 1 70 ? -13.653 -6.788 22.837 1.00 94.12 70 ALA A C 1
ATOM 533 O O . ALA A 1 70 ? -14.140 -5.727 23.239 1.00 94.12 70 ALA A O 1
ATOM 534 N N . ARG A 1 71 ? -14.108 -7.440 21.760 1.00 95.44 71 ARG A N 1
ATOM 535 C CA . ARG A 1 71 ? -15.034 -6.882 20.755 1.00 95.44 71 ARG A CA 1
ATOM 536 C C . ARG A 1 71 ? -14.448 -5.769 19.881 1.00 95.44 71 ARG A C 1
ATOM 538 O O . ARG A 1 71 ? -15.172 -4.916 19.372 1.00 95.44 71 ARG A O 1
ATOM 545 N N . THR A 1 72 ? -13.137 -5.797 19.708 1.00 97.62 72 THR A N 1
ATOM 546 C CA . THR A 1 72 ? -12.420 -5.091 18.642 1.00 97.62 72 THR A CA 1
ATOM 547 C C . THR A 1 72 ? -11.713 -6.139 17.776 1.00 97.62 72 THR A C 1
ATOM 549 O O . THR A 1 72 ? -11.507 -7.261 18.257 1.00 97.62 72 THR A O 1
ATOM 552 N N . PRO A 1 73 ? -11.378 -5.837 16.510 1.00 97.81 73 PRO A N 1
ATOM 553 C CA . PRO A 1 73 ? -10.653 -6.784 15.677 1.00 97.81 73 PRO A CA 1
ATOM 554 C C . PRO A 1 73 ? -9.264 -7.065 16.256 1.00 97.81 73 PRO A C 1
ATOM 556 O O . PRO A 1 73 ? -8.523 -6.134 16.591 1.00 97.81 73 PRO A O 1
ATOM 559 N N . GLY A 1 74 ? -8.920 -8.346 16.359 1.00 96.62 74 GLY A N 1
ATOM 560 C CA . GLY A 1 74 ? -7.600 -8.824 16.753 1.00 96.62 74 GLY A CA 1
ATOM 561 C C . GLY A 1 74 ? -6.997 -9.817 15.754 1.00 96.62 74 GLY A C 1
ATOM 562 O O . GLY A 1 74 ? -7.464 -9.919 14.617 1.00 96.62 74 GLY A O 1
ATOM 563 N N . PRO A 1 75 ? -5.961 -10.574 16.167 1.00 96.00 75 PRO A N 1
ATOM 564 C CA . PRO A 1 75 ? -5.120 -11.352 15.254 1.00 96.00 75 PRO A CA 1
ATOM 565 C C . PRO A 1 75 ? -5.828 -12.426 14.422 1.00 96.00 75 PRO A C 1
ATOM 567 O O . PRO A 1 75 ? -5.264 -12.895 13.442 1.00 96.00 75 PRO A O 1
ATOM 570 N N . ALA A 1 76 ? -7.029 -12.859 14.817 1.00 95.75 76 ALA A N 1
ATOM 571 C CA . ALA A 1 76 ? -7.792 -13.872 14.080 1.00 95.75 76 ALA A CA 1
ATOM 572 C C . ALA A 1 76 ? -8.920 -13.269 13.229 1.00 95.75 76 ALA A C 1
ATOM 574 O O . ALA A 1 76 ? -9.629 -14.001 12.542 1.00 95.75 76 ALA A O 1
ATOM 575 N N . ASP A 1 77 ? -9.121 -11.953 13.302 1.00 98.00 77 ASP A N 1
ATOM 576 C CA . ASP A 1 77 ? -10.313 -11.297 12.784 1.00 98.00 77 ASP A CA 1
ATOM 577 C C . ASP A 1 77 ? -10.078 -10.611 11.439 1.00 98.00 77 ASP A C 1
ATOM 579 O O . ASP A 1 77 ? -8.965 -10.249 11.055 1.00 98.00 77 ASP A O 1
ATOM 583 N N . HIS A 1 78 ? -11.182 -10.387 10.734 1.00 98.19 78 HIS A N 1
ATOM 584 C CA . HIS A 1 78 ? -11.241 -9.552 9.545 1.00 98.19 78 HIS A CA 1
ATOM 585 C C . HIS A 1 78 ? -11.768 -8.165 9.915 1.00 98.19 78 HIS A C 1
ATOM 587 O O . HIS A 1 78 ? -12.941 -8.017 10.254 1.00 98.19 78 HIS A O 1
ATOM 593 N N . ALA A 1 79 ? -10.920 -7.142 9.828 1.00 98.62 79 ALA A N 1
ATOM 594 C CA . ALA A 1 79 ? -11.330 -5.747 9.962 1.00 98.62 79 ALA A CA 1
ATOM 595 C C . ALA A 1 79 ? -11.814 -5.195 8.611 1.00 98.62 79 ALA A C 1
ATOM 597 O O . ALA A 1 79 ? -11.080 -5.231 7.623 1.00 98.62 79 ALA A O 1
ATOM 598 N N . VAL A 1 80 ? -13.037 -4.661 8.565 1.00 98.75 80 VAL A N 1
ATOM 599 C CA . VAL A 1 80 ? -13.652 -4.083 7.357 1.00 98.75 80 VAL A CA 1
ATOM 600 C C . VAL A 1 80 ? -13.938 -2.602 7.573 1.00 98.75 80 VAL A C 1
ATOM 602 O O . VAL A 1 80 ? -14.730 -2.232 8.440 1.00 98.75 80 VAL A O 1
ATOM 605 N N . ILE A 1 81 ? -13.316 -1.745 6.765 1.00 98.75 81 ILE A N 1
ATOM 606 C CA . ILE A 1 81 ? -13.373 -0.285 6.883 1.00 98.75 81 ILE A CA 1
ATOM 607 C C . ILE A 1 81 ? -13.762 0.336 5.539 1.00 98.75 81 ILE A C 1
ATOM 609 O O . ILE A 1 81 ? -13.322 -0.100 4.476 1.00 98.75 81 ILE A O 1
ATOM 613 N N . GLY A 1 82 ? -14.596 1.377 5.594 1.00 96.94 82 GLY A N 1
ATOM 614 C CA . GLY A 1 82 ? -14.967 2.184 4.429 1.00 96.94 82 GLY A CA 1
ATOM 615 C C . GLY A 1 82 ? -16.210 1.716 3.666 1.00 96.94 82 GLY A C 1
ATOM 616 O O . GLY A 1 82 ? -16.685 2.454 2.810 1.00 96.94 82 GLY A O 1
ATOM 617 N N . ASN A 1 83 ? -16.771 0.539 3.979 1.00 94.31 83 ASN A N 1
ATOM 618 C CA . ASN A 1 83 ? -17.972 0.022 3.305 1.00 94.31 83 ASN A CA 1
ATOM 619 C C . ASN A 1 83 ? -19.250 0.768 3.742 1.00 94.31 83 ASN A C 1
ATOM 621 O O . ASN A 1 83 ? -19.902 1.426 2.938 1.00 94.31 83 ASN A O 1
ATOM 625 N N . ILE A 1 84 ? -19.591 0.710 5.036 1.00 97.06 84 ILE A N 1
ATOM 626 C CA . ILE A 1 84 ? -20.782 1.388 5.592 1.00 97.06 84 ILE A CA 1
ATOM 627 C C . ILE A 1 84 ? -20.483 2.796 6.132 1.00 97.06 84 ILE A C 1
ATOM 629 O O . ILE A 1 84 ? -21.397 3.592 6.332 1.00 97.06 84 ILE A O 1
ATOM 633 N N . ALA A 1 85 ? -19.204 3.105 6.352 1.00 98.00 85 ALA A N 1
ATOM 634 C CA . ALA A 1 85 ? -18.715 4.373 6.882 1.00 98.00 85 ALA A CA 1
ATOM 635 C C . ALA A 1 85 ? -17.553 4.908 6.016 1.00 98.00 85 ALA A C 1
ATOM 637 O O . ALA A 1 85 ? -16.388 4.793 6.400 1.00 98.00 85 ALA A O 1
ATOM 638 N N . PRO A 1 86 ? -17.838 5.453 4.818 1.00 98.00 86 PRO A N 1
ATOM 639 C CA . PRO A 1 86 ? -16.808 5.857 3.855 1.00 98.00 86 PRO A CA 1
ATOM 640 C C . PRO A 1 86 ? -15.999 7.095 4.274 1.00 98.00 86 PRO A C 1
ATOM 642 O O . PRO A 1 86 ? -14.974 7.388 3.665 1.00 98.00 86 PRO A O 1
ATOM 645 N N . LEU A 1 87 ? -16.446 7.827 5.299 1.00 98.44 87 LEU A N 1
ATOM 646 C CA . LEU A 1 87 ? -15.748 8.981 5.873 1.00 98.44 87 LEU A CA 1
ATOM 647 C C . LEU A 1 87 ? -15.138 8.650 7.242 1.00 98.44 87 LEU A C 1
ATOM 649 O O . LEU A 1 87 ? -14.985 9.543 8.072 1.00 98.44 87 LEU A O 1
ATOM 653 N N . ALA A 1 88 ? -14.865 7.374 7.523 1.00 98.69 88 ALA A N 1
ATOM 654 C CA . ALA A 1 88 ? -14.181 6.961 8.744 1.00 98.69 88 ALA A CA 1
ATOM 655 C C . ALA A 1 88 ? -12.806 7.641 8.860 1.00 98.69 88 ALA A C 1
ATOM 657 O O . ALA A 1 88 ? -12.067 7.704 7.878 1.00 98.69 88 ALA A O 1
ATOM 658 N N . ASP A 1 89 ? -12.466 8.124 10.054 1.00 98.50 89 ASP A N 1
ATOM 659 C CA . ASP A 1 89 ? -11.148 8.661 10.405 1.00 98.50 89 ASP A CA 1
ATOM 660 C C . ASP A 1 89 ? -10.690 7.954 11.687 1.00 98.50 89 ASP A C 1
ATOM 662 O O . ASP A 1 89 ? -11.087 8.296 12.802 1.00 98.50 89 ASP A O 1
ATOM 666 N N . ILE A 1 90 ? -9.962 6.856 11.504 1.00 98.56 90 ILE A N 1
ATOM 667 C CA . ILE A 1 90 ? -9.715 5.848 12.534 1.00 98.56 90 ILE A CA 1
ATOM 668 C C . ILE A 1 90 ? -8.331 6.053 13.127 1.00 98.56 90 ILE A C 1
ATOM 670 O O . ILE A 1 90 ? -7.330 5.853 12.445 1.00 98.56 90 ILE A O 1
ATOM 674 N N . ASP A 1 91 ? -8.287 6.380 14.410 1.00 98.19 91 ASP A N 1
ATOM 675 C CA . ASP A 1 91 ? -7.063 6.464 15.194 1.00 98.19 91 ASP A CA 1
ATOM 676 C C . ASP A 1 91 ? -6.723 5.092 15.791 1.00 98.19 91 ASP A C 1
ATOM 678 O O . ASP A 1 91 ? -7.476 4.522 16.592 1.00 98.19 91 ASP A O 1
ATOM 682 N N . LEU A 1 92 ? -5.573 4.553 15.402 1.00 97.88 92 LEU A N 1
ATOM 683 C CA . LEU A 1 92 ? -5.022 3.311 15.928 1.00 97.88 92 LEU A CA 1
ATOM 684 C C . LEU A 1 92 ? -4.407 3.471 17.320 1.00 97.88 92 LEU A C 1
ATOM 686 O O . LEU A 1 92 ? -4.098 2.461 17.950 1.00 97.88 92 LEU A O 1
ATOM 690 N N . GLY A 1 93 ? -4.205 4.691 17.816 1.00 96.19 93 GLY A N 1
ATOM 691 C CA . GLY A 1 93 ? -3.422 4.956 19.017 1.00 96.19 93 GLY A CA 1
ATOM 692 C C . GLY A 1 93 ? -1.948 4.600 18.815 1.00 96.19 93 GLY A C 1
ATOM 693 O O . GLY A 1 93 ? -1.407 4.774 17.729 1.00 96.19 93 GLY A O 1
ATOM 694 N N . SER A 1 94 ? -1.293 4.099 19.866 1.00 95.75 94 SER A N 1
ATOM 695 C CA . SER A 1 94 ? 0.153 3.810 19.882 1.00 95.75 94 SER A CA 1
ATOM 696 C C . SER A 1 94 ? 0.511 2.337 20.112 1.00 95.75 94 SER A C 1
ATOM 698 O O . SER A 1 94 ? 1.668 1.991 20.341 1.00 95.75 94 SER A O 1
ATOM 700 N N . THR A 1 95 ? -0.487 1.450 20.115 1.00 96.00 95 THR A N 1
ATOM 701 C CA . THR A 1 95 ? -0.285 0.007 20.310 1.00 96.00 95 THR A CA 1
ATOM 702 C C . THR A 1 95 ? -0.416 -0.707 18.977 1.00 96.00 95 THR A C 1
ATOM 704 O O . THR A 1 95 ? -1.419 -0.528 18.289 1.00 96.00 95 THR A O 1
ATOM 707 N N . ALA A 1 96 ? 0.576 -1.532 18.635 1.00 97.19 96 ALA A N 1
ATOM 708 C CA . ALA A 1 96 ? 0.588 -2.294 17.392 1.00 97.19 96 ALA A CA 1
ATOM 709 C C . ALA A 1 96 ? -0.693 -3.126 17.212 1.00 97.19 96 ALA A C 1
ATOM 711 O O . ALA A 1 96 ? -1.211 -3.732 18.156 1.00 97.19 96 ALA A O 1
ATOM 712 N N . ARG A 1 97 ? -1.189 -3.164 15.976 1.00 97.69 97 ARG A N 1
ATOM 713 C CA . ARG A 1 97 ? -2.383 -3.902 15.568 1.00 97.69 97 ARG A CA 1
ATOM 714 C C . ARG A 1 97 ? -1.983 -5.107 14.749 1.00 97.69 97 ARG A C 1
ATOM 716 O O . ARG A 1 97 ? -1.155 -5.012 13.851 1.00 97.69 97 ARG A O 1
ATOM 723 N N . ASN A 1 98 ? -2.610 -6.235 15.037 1.00 97.31 98 ASN A N 1
ATOM 724 C CA . ASN A 1 98 ? -2.502 -7.429 14.221 1.00 97.31 98 ASN A CA 1
ATOM 725 C C . ASN A 1 98 ? -3.918 -7.898 13.899 1.00 97.31 98 ASN A C 1
ATOM 727 O O . ASN A 1 98 ? -4.750 -7.993 14.805 1.00 97.31 98 ASN A O 1
ATOM 731 N N . VAL A 1 99 ? -4.177 -8.130 12.618 1.00 98.31 99 VAL A N 1
ATOM 732 C CA . VAL A 1 99 ? -5.432 -8.678 12.108 1.00 98.31 99 VAL A CA 1
ATOM 733 C C . VAL A 1 99 ? -5.131 -9.772 11.099 1.00 98.31 99 VAL A C 1
ATOM 735 O O . VAL A 1 99 ? -4.131 -9.712 10.379 1.00 98.31 99 VAL A O 1
ATOM 738 N N . ASP A 1 100 ? -6.024 -10.750 11.008 1.00 98.12 100 ASP A N 1
ATOM 739 C CA . ASP A 1 100 ? -5.924 -11.783 9.984 1.00 98.12 100 ASP A CA 1
ATOM 740 C C . ASP A 1 100 ? -6.095 -11.145 8.599 1.00 98.12 100 ASP A C 1
ATOM 742 O O . ASP A 1 100 ? -5.227 -11.242 7.730 1.00 98.12 100 ASP A O 1
ATOM 746 N N . ARG A 1 101 ? -7.182 -10.383 8.432 1.00 98.50 101 ARG A N 1
ATOM 747 C CA . ARG A 1 101 ? -7.495 -9.675 7.187 1.00 98.50 101 ARG A CA 1
ATOM 748 C C . ARG A 1 101 ? -7.843 -8.221 7.443 1.00 98.50 101 ARG A C 1
ATOM 750 O O . ARG A 1 101 ? -8.525 -7.897 8.414 1.00 98.50 101 ARG A O 1
ATOM 757 N N . LEU A 1 102 ? -7.449 -7.355 6.516 1.00 98.81 102 LEU A N 1
ATOM 758 C CA . LEU A 1 102 ? -7.823 -5.945 6.511 1.00 98.81 102 LEU A CA 1
ATOM 759 C C . LEU A 1 102 ? -8.441 -5.588 5.163 1.00 98.81 102 LEU A C 1
ATOM 761 O O . LEU A 1 102 ? -7.795 -5.731 4.131 1.00 98.81 102 LEU A O 1
ATOM 765 N N . THR A 1 103 ? -9.675 -5.092 5.167 1.00 98.81 103 THR A N 1
ATOM 766 C CA . THR A 1 103 ? -10.291 -4.459 3.998 1.00 98.81 103 THR A CA 1
ATOM 767 C C . THR A 1 103 ? -10.435 -2.970 4.249 1.00 98.81 103 THR A C 1
ATOM 769 O O . THR A 1 103 ? -11.096 -2.570 5.206 1.00 98.81 103 THR A O 1
ATOM 772 N N . LEU A 1 104 ? -9.864 -2.161 3.361 1.00 98.81 104 LEU A N 1
ATOM 773 C CA . LEU A 1 104 ? -10.009 -0.711 3.359 1.00 98.81 104 LEU A CA 1
ATOM 774 C C . LEU A 1 104 ? -10.508 -0.262 1.985 1.00 98.81 104 LEU A C 1
ATOM 776 O O . LEU A 1 104 ? -9.778 -0.349 1.001 1.00 98.81 104 LEU A O 1
ATOM 780 N N . SER A 1 105 ? -11.755 0.203 1.912 1.00 98.56 105 SER A N 1
ATOM 781 C CA . SER A 1 105 ? -12.351 0.684 0.655 1.00 98.56 105 SER A CA 1
ATOM 782 C C . SER A 1 105 ? -12.485 2.202 0.561 1.00 98.56 105 SER A C 1
ATOM 784 O O . SER A 1 105 ? -12.619 2.742 -0.534 1.00 98.56 105 SER A O 1
ATOM 786 N N . ALA A 1 106 ? -12.483 2.891 1.702 1.00 98.44 106 ALA A N 1
ATOM 787 C CA . ALA A 1 106 ? -12.568 4.342 1.835 1.00 98.44 106 ALA A CA 1
ATOM 788 C C . ALA A 1 106 ? -12.232 4.754 3.281 1.00 98.44 106 ALA A C 1
ATOM 790 O O . ALA A 1 106 ? -12.119 3.902 4.164 1.00 98.44 106 ALA A O 1
ATOM 791 N N . GLY A 1 107 ? -12.135 6.059 3.535 1.00 98.50 107 GLY A N 1
ATOM 792 C CA . GLY A 1 107 ? -11.781 6.612 4.843 1.00 98.50 107 GLY A CA 1
ATOM 793 C C . GLY A 1 107 ? -10.272 6.687 5.067 1.00 98.50 107 GLY A C 1
ATOM 794 O O . GLY A 1 107 ? -9.480 6.580 4.127 1.00 98.50 107 GLY A O 1
ATOM 795 N N . ARG A 1 108 ? -9.880 6.907 6.321 1.00 98.69 108 ARG A N 1
ATOM 796 C CA . ARG A 1 108 ? -8.492 7.044 6.759 1.00 98.69 108 ARG A CA 1
ATOM 797 C C . ARG A 1 108 ? -8.232 6.194 7.996 1.00 98.69 108 ARG A C 1
ATOM 799 O O . ARG A 1 108 ? -9.029 6.201 8.929 1.00 98.69 108 ARG A O 1
ATOM 806 N N . ILE A 1 109 ? -7.103 5.494 8.003 1.00 98.69 109 ILE A N 1
ATOM 807 C CA . ILE A 1 109 ? -6.529 4.842 9.184 1.00 98.69 109 ILE A CA 1
ATOM 808 C C . ILE A 1 109 ? -5.239 5.584 9.520 1.00 98.69 109 ILE A C 1
ATOM 810 O O . ILE A 1 109 ? -4.363 5.666 8.664 1.00 98.69 109 ILE A O 1
ATOM 814 N N . PHE A 1 110 ? -5.105 6.106 10.736 1.00 98.44 110 PHE A N 1
ATOM 815 C CA . PHE A 1 110 ? -3.930 6.857 11.180 1.00 98.44 110 PHE A CA 1
ATOM 816 C C . PHE A 1 110 ? -3.492 6.482 12.602 1.00 98.44 110 PHE A C 1
ATOM 818 O O . PHE A 1 110 ? -4.180 5.727 13.278 1.00 98.44 110 PHE A O 1
ATOM 825 N N . GLY A 1 111 ? -2.337 6.976 13.055 1.00 97.44 111 GLY A N 1
ATOM 826 C CA . GLY A 1 111 ? -1.865 6.810 14.438 1.00 97.44 111 GLY A CA 1
ATOM 827 C C . GLY A 1 111 ? -0.458 6.218 14.552 1.00 97.44 111 GLY A C 1
ATOM 828 O O . GLY A 1 111 ? 0.126 5.756 13.572 1.00 97.44 111 GLY A O 1
ATOM 829 N N . ASP A 1 112 ? 0.074 6.218 15.770 1.00 97.38 112 ASP A N 1
ATOM 830 C CA . ASP A 1 112 ? 1.441 5.809 16.132 1.00 97.38 112 ASP A CA 1
ATOM 831 C C . ASP A 1 112 ? 1.573 4.301 16.392 1.00 97.38 112 ASP A C 1
ATOM 833 O O . ASP A 1 112 ? 2.269 3.862 17.308 1.00 97.38 112 ASP A O 1
ATOM 837 N N . ALA A 1 113 ? 0.874 3.494 15.598 1.00 97.50 113 ALA A N 1
ATOM 838 C CA . ALA A 1 113 ? 0.873 2.046 15.704 1.00 97.50 113 ALA A CA 1
ATOM 839 C C . ALA A 1 113 ? 1.255 1.387 14.379 1.00 97.50 113 ALA A C 1
ATOM 841 O O . ALA A 1 113 ? 0.798 1.800 13.308 1.00 97.50 113 ALA A O 1
ATOM 842 N N . ASP A 1 114 ? 2.029 0.311 14.479 1.00 98.50 114 ASP A N 1
ATOM 843 C CA . ASP A 1 114 ? 2.207 -0.629 13.378 1.00 98.50 114 ASP A CA 1
ATOM 844 C C . ASP A 1 114 ? 0.904 -1.391 13.115 1.00 98.50 114 ASP A C 1
ATOM 846 O O . ASP A 1 114 ? 0.126 -1.665 14.032 1.00 98.50 114 ASP A O 1
ATOM 850 N N . ILE A 1 115 ? 0.692 -1.779 11.863 1.00 98.69 115 ILE A N 1
ATOM 851 C CA . ILE A 1 115 ? -0.380 -2.674 11.435 1.00 98.69 115 ILE A CA 1
ATOM 852 C C . ILE A 1 115 ? 0.277 -3.903 10.819 1.00 98.69 115 ILE A C 1
ATOM 854 O O . ILE A 1 115 ? 1.045 -3.777 9.876 1.00 98.69 115 ILE A O 1
ATOM 858 N N . THR A 1 116 ? -0.045 -5.095 11.302 1.00 98.75 116 THR A N 1
ATOM 859 C CA . THR A 1 116 ? 0.324 -6.362 10.660 1.00 98.75 116 THR A CA 1
ATOM 860 C C . THR A 1 116 ? -0.926 -7.051 10.135 1.00 98.75 116 THR A C 1
ATOM 862 O O . THR A 1 116 ? -1.877 -7.265 10.888 1.00 98.75 116 THR A O 1
ATOM 865 N N . VAL A 1 117 ? -0.914 -7.400 8.850 1.00 98.81 117 VAL A N 1
ATOM 866 C CA . VAL A 1 117 ? -1.974 -8.142 8.167 1.00 98.81 117 VAL A CA 1
ATOM 867 C C . VAL A 1 117 ? -1.441 -9.518 7.790 1.00 98.81 117 VAL A C 1
ATOM 869 O O . VAL A 1 117 ? -0.512 -9.629 6.988 1.00 98.81 117 VAL A O 1
ATOM 872 N N . VAL A 1 118 ? -2.019 -10.564 8.381 1.00 98.19 118 VAL A N 1
ATOM 873 C CA . VAL A 1 118 ? -1.443 -11.917 8.332 1.00 98.19 118 VAL A CA 1
ATOM 874 C C . VAL A 1 118 ? -1.765 -12.642 7.024 1.00 98.19 118 VAL A C 1
ATOM 876 O O . VAL A 1 118 ? -0.865 -13.214 6.413 1.00 98.19 118 VAL A O 1
ATOM 879 N N . THR A 1 119 ? -3.021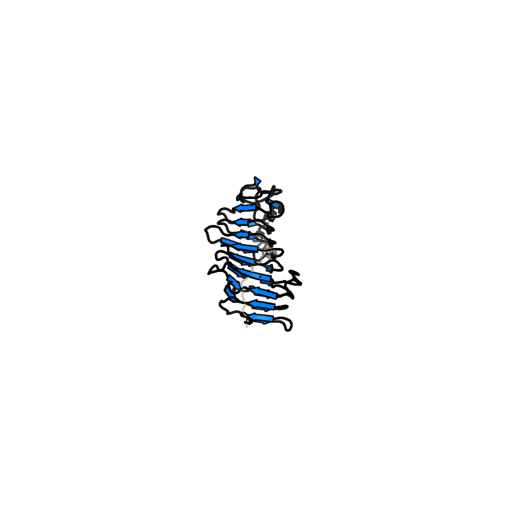 -12.619 6.565 1.00 98.12 119 THR A N 1
ATOM 880 C CA . THR A 1 119 ? -3.459 -13.428 5.410 1.00 98.12 119 THR A CA 1
ATOM 881 C C . THR A 1 119 ? -3.879 -12.618 4.194 1.00 98.12 119 THR A C 1
ATOM 883 O O . THR A 1 119 ? -3.568 -13.031 3.080 1.00 98.12 119 THR A O 1
ATOM 886 N N . SER A 1 120 ? -4.542 -11.468 4.353 1.00 98.44 120 SER A N 1
ATOM 887 C CA . SER A 1 120 ? -4.854 -10.614 3.195 1.00 98.44 120 SER A CA 1
ATOM 888 C C . SER A 1 120 ? -5.166 -9.166 3.564 1.00 98.44 120 SER A C 1
ATOM 890 O O . SER A 1 120 ? -6.100 -8.894 4.326 1.00 98.44 120 SER A O 1
ATOM 892 N N . LEU A 1 121 ? -4.451 -8.233 2.944 1.00 98.88 121 LEU A N 1
ATOM 893 C CA . LEU A 1 121 ? -4.844 -6.837 2.803 1.00 98.88 121 LEU A CA 1
ATOM 894 C C . LEU A 1 121 ? -5.617 -6.687 1.489 1.00 98.88 121 LEU A C 1
ATOM 896 O O . LEU A 1 121 ? -5.107 -7.034 0.433 1.00 98.88 121 LEU A O 1
ATOM 900 N N . ASN A 1 122 ? -6.829 -6.146 1.544 1.00 98.75 122 ASN A N 1
ATOM 901 C CA . ASN A 1 122 ? -7.591 -5.728 0.373 1.00 98.75 122 ASN A CA 1
ATOM 902 C C . ASN A 1 122 ? -7.802 -4.213 0.451 1.00 98.75 122 ASN A C 1
ATOM 904 O O . ASN A 1 122 ? -8.634 -3.728 1.224 1.00 98.75 122 ASN A O 1
ATOM 908 N N . TRP A 1 123 ? -7.011 -3.465 -0.312 1.00 98.81 123 TRP A N 1
ATOM 909 C CA . TRP A 1 123 ? -7.045 -2.009 -0.333 1.00 98.81 123 TRP A CA 1
ATOM 910 C C . TRP A 1 123 ? -7.640 -1.545 -1.661 1.00 98.81 123 TRP A C 1
ATOM 912 O O . TRP A 1 123 ? -7.071 -1.792 -2.719 1.00 98.81 123 TRP A O 1
ATOM 922 N N . THR A 1 124 ? -8.830 -0.941 -1.611 1.00 98.50 124 THR A N 1
ATOM 923 C CA . THR A 1 124 ? -9.560 -0.486 -2.813 1.00 98.50 124 THR A CA 1
ATOM 924 C C . THR A 1 124 ? -9.737 1.032 -2.913 1.00 98.50 124 THR A C 1
ATOM 926 O O . THR A 1 124 ? -10.258 1.564 -3.905 1.00 98.50 124 THR A O 1
ATOM 929 N N . GLY A 1 125 ? -9.306 1.740 -1.871 1.00 97.56 125 GLY A N 1
ATOM 930 C CA . GLY A 1 125 ? -9.279 3.191 -1.803 1.00 97.56 125 GLY A CA 1
ATOM 931 C C . GLY A 1 125 ? -9.018 3.694 -0.386 1.00 97.56 125 GLY A C 1
ATOM 932 O O . GLY A 1 125 ? -8.931 2.920 0.566 1.00 97.56 125 GLY A O 1
ATOM 933 N N . GLY A 1 126 ? -8.915 5.012 -0.239 1.00 98.50 126 GLY A N 1
ATOM 934 C CA . GLY A 1 126 ? -8.713 5.668 1.054 1.00 98.50 126 GLY A CA 1
ATOM 935 C C . GLY A 1 126 ? -7.242 5.841 1.429 1.00 98.50 126 GLY A C 1
ATOM 936 O O . GLY A 1 126 ? -6.343 5.689 0.600 1.00 98.50 126 GLY A O 1
ATOM 937 N N . THR A 1 127 ? -7.015 6.188 2.693 1.00 98.81 127 THR A N 1
ATOM 938 C CA . THR A 1 127 ? -5.707 6.603 3.204 1.00 98.81 127 THR A CA 1
ATOM 939 C C . THR A 1 127 ? -5.245 5.702 4.342 1.00 98.81 127 THR A C 1
ATOM 941 O O . THR A 1 127 ? -5.977 5.485 5.307 1.00 98.81 127 THR A O 1
ATOM 944 N N . ILE A 1 128 ? -3.999 5.243 4.269 1.00 98.81 128 ILE A N 1
ATOM 945 C CA . ILE A 1 128 ? -3.280 4.646 5.392 1.00 98.81 128 ILE A CA 1
ATOM 946 C C . ILE A 1 128 ? -2.146 5.599 5.751 1.00 98.81 128 ILE A C 1
ATOM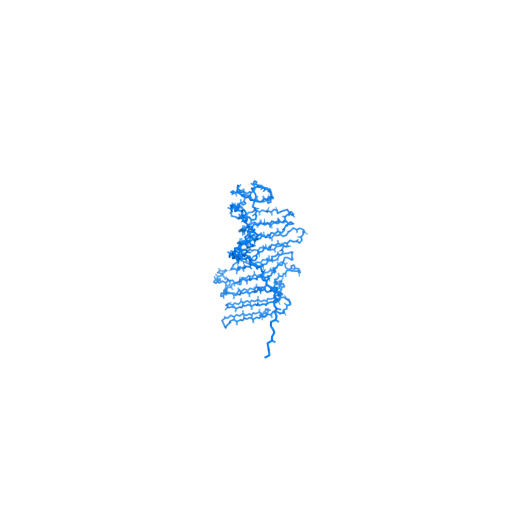 948 O O . ILE A 1 128 ? -1.254 5.848 4.948 1.00 98.81 128 ILE A O 1
ATOM 952 N N . ASP A 1 129 ? -2.214 6.149 6.954 1.00 97.62 129 ASP A N 1
ATOM 953 C CA . ASP A 1 129 ? -1.357 7.232 7.421 1.00 97.62 129 ASP A CA 1
ATOM 954 C C . ASP A 1 129 ? -0.614 6.827 8.700 1.00 97.62 129 ASP A C 1
ATOM 956 O O . ASP A 1 129 ? -1.180 6.164 9.571 1.00 97.62 129 ASP A O 1
ATOM 960 N N . GLY A 1 130 ? 0.646 7.213 8.827 1.00 96.19 130 GLY A N 1
ATOM 961 C CA . GLY A 1 130 ? 1.382 7.177 10.083 1.00 96.19 130 GLY A CA 1
ATOM 962 C C . GLY A 1 130 ? 0.938 8.305 11.015 1.00 96.19 130 GLY A C 1
ATOM 963 O O . GLY A 1 130 ? 0.207 9.222 10.643 1.00 96.19 130 GLY A O 1
ATOM 964 N N . GLY A 1 131 ? 1.343 8.234 12.276 1.00 92.88 131 GLY A N 1
ATOM 965 C CA . GLY A 1 131 ? 1.161 9.340 13.207 1.00 92.88 131 GLY A CA 1
ATOM 966 C C . GLY A 1 131 ? 2.372 10.272 13.209 1.00 92.88 131 GLY A C 1
ATOM 967 O O . GLY A 1 131 ? 2.831 10.767 12.183 1.00 92.88 131 GLY A O 1
ATOM 968 N N . THR A 1 132 ? 2.875 10.541 14.402 1.00 92.31 132 THR A N 1
ATOM 969 C CA . THR A 1 132 ? 4.102 11.293 14.662 1.00 92.31 132 THR A CA 1
ATOM 970 C C . THR A 1 132 ? 5.350 10.408 14.747 1.00 92.31 132 THR A C 1
ATOM 972 O O . THR A 1 132 ? 6.465 10.919 14.638 1.00 92.31 132 THR A O 1
ATOM 975 N N . ALA A 1 133 ? 5.178 9.100 14.935 1.00 91.62 133 ALA A N 1
ATOM 976 C CA . ALA A 1 133 ? 6.240 8.110 15.004 1.00 91.62 133 ALA A CA 1
ATOM 977 C C . ALA A 1 133 ? 6.388 7.340 13.684 1.00 91.62 133 ALA A C 1
ATOM 979 O O . ALA A 1 133 ? 5.430 7.169 12.928 1.00 91.62 133 ALA A O 1
ATOM 980 N N . ALA A 1 134 ? 7.596 6.822 13.443 1.00 93.94 134 ALA A N 1
ATOM 981 C CA . ALA A 1 134 ? 7.824 5.856 12.376 1.00 93.94 134 ALA A CA 1
ATOM 982 C C . ALA A 1 134 ? 6.994 4.595 12.656 1.00 93.94 134 ALA A C 1
ATOM 984 O O . ALA A 1 134 ? 7.121 3.997 13.725 1.00 93.94 134 ALA A O 1
ATOM 985 N N . THR A 1 135 ? 6.145 4.215 11.705 1.00 98.00 135 THR A N 1
ATOM 986 C CA . THR A 1 135 ? 5.268 3.041 11.807 1.00 98.00 135 THR A CA 1
ATOM 987 C C . THR A 1 135 ? 5.278 2.259 10.504 1.00 98.00 135 THR A C 1
ATOM 989 O O . THR A 1 135 ? 5.664 2.781 9.457 1.00 98.00 135 THR A O 1
ATOM 992 N N . GLN A 1 136 ? 4.832 1.009 10.565 1.00 98.44 136 GLN A N 1
ATOM 993 C CA . GLN A 1 136 ? 4.826 0.083 9.439 1.00 98.44 136 GLN A CA 1
ATOM 994 C C . GLN A 1 136 ? 3.435 -0.498 9.200 1.00 98.44 136 GLN A C 1
ATOM 996 O O . GLN A 1 136 ? 2.716 -0.850 10.133 1.00 98.44 136 GLN A O 1
ATOM 1001 N N . LEU A 1 137 ? 3.067 -0.634 7.930 1.00 98.81 137 LEU A N 1
ATOM 1002 C CA . LEU A 1 137 ? 2.036 -1.547 7.461 1.00 98.81 137 LEU A CA 1
ATOM 1003 C C . LEU A 1 137 ? 2.745 -2.790 6.926 1.00 98.81 137 LEU A C 1
ATOM 1005 O O . LEU A 1 137 ? 3.424 -2.732 5.909 1.00 98.81 137 LEU A O 1
ATOM 1009 N N . VAL A 1 138 ? 2.591 -3.915 7.608 1.00 98.81 138 VAL A N 1
ATOM 1010 C CA . VAL A 1 138 ? 3.238 -5.181 7.277 1.00 98.81 138 VAL A CA 1
ATOM 1011 C C . VAL A 1 138 ? 2.222 -6.118 6.635 1.00 98.81 138 VAL A C 1
ATOM 1013 O O . VAL A 1 138 ? 1.237 -6.501 7.263 1.00 98.81 138 VAL A O 1
ATOM 1016 N N . VAL A 1 139 ? 2.488 -6.515 5.394 1.00 98.62 139 VAL A N 1
ATOM 1017 C CA . VAL A 1 139 ? 1.828 -7.629 4.706 1.00 98.62 139 VAL A CA 1
ATOM 1018 C C . VAL A 1 139 ? 2.691 -8.866 4.946 1.00 98.62 139 VAL A C 1
ATOM 1020 O O . VAL A 1 139 ? 3.767 -8.991 4.357 1.00 98.62 139 VAL A O 1
ATOM 1023 N N . ASP A 1 140 ? 2.269 -9.736 5.865 1.00 98.31 140 ASP A N 1
ATOM 1024 C CA . ASP A 1 140 ? 3.079 -10.865 6.349 1.00 98.31 140 ASP A CA 1
ATOM 1025 C C . ASP A 1 140 ? 3.383 -11.881 5.230 1.00 98.31 140 ASP A C 1
ATOM 1027 O O . ASP A 1 140 ? 2.705 -11.941 4.212 1.00 98.31 140 ASP A O 1
ATOM 1031 N N . SER A 1 141 ? 4.405 -12.706 5.423 1.00 96.94 141 SER A N 1
ATOM 1032 C CA . SER A 1 141 ? 4.896 -13.749 4.514 1.00 96.94 141 SER A CA 1
ATOM 1033 C C . SER A 1 141 ? 3.833 -14.750 4.043 1.00 96.94 141 SER A C 1
ATOM 1035 O O . SER A 1 141 ? 3.924 -15.259 2.927 1.00 96.94 141 SER A O 1
ATOM 1037 N N . ALA A 1 142 ? 2.818 -15.024 4.866 1.00 94.75 142 ALA A N 1
ATOM 1038 C CA . ALA A 1 142 ? 1.688 -15.885 4.513 1.00 94.75 142 ALA A CA 1
ATOM 1039 C C . ALA A 1 142 ? 0.596 -15.157 3.708 1.00 94.75 142 ALA A C 1
ATOM 1041 O O . ALA A 1 142 ? -0.361 -15.789 3.257 1.00 94.75 142 ALA A O 1
ATOM 1042 N N . SER A 1 143 ? 0.719 -13.839 3.552 1.00 97.94 143 SER A N 1
ATOM 1043 C CA . SER A 1 143 ? -0.320 -12.998 2.988 1.00 97.94 143 SER A CA 1
ATOM 1044 C C . SER A 1 143 ? -0.377 -13.076 1.466 1.00 97.94 143 SER A C 1
ATOM 1046 O O . SER A 1 143 ? 0.650 -13.094 0.780 1.00 97.94 143 SER A O 1
ATOM 1048 N N . ASN A 1 144 ? -1.599 -13.059 0.940 1.00 98.31 144 ASN A N 1
ATOM 1049 C CA . ASN A 1 144 ? -1.899 -12.787 -0.457 1.00 98.31 144 ASN A CA 1
ATOM 1050 C C . ASN A 1 144 ? -2.855 -11.592 -0.507 1.00 98.31 144 ASN A C 1
ATOM 1052 O O . ASN A 1 144 ? -4.022 -11.700 -0.126 1.00 98.31 144 ASN A O 1
ATOM 1056 N N . SER A 1 145 ? -2.319 -10.439 -0.884 1.00 98.75 145 SER A N 1
ATOM 1057 C CA . SER A 1 145 ? -2.963 -9.136 -0.745 1.00 98.75 145 SER A CA 1
ATOM 1058 C C . SER A 1 145 ? -3.203 -8.471 -2.094 1.00 98.75 145 SER A C 1
ATOM 1060 O O . SER A 1 145 ? -2.467 -8.711 -3.047 1.00 98.75 145 SER A O 1
ATOM 1062 N N . ASP A 1 146 ? -4.178 -7.568 -2.149 1.00 98.69 146 ASP A N 1
ATOM 1063 C CA . ASP A 1 146 ? -4.598 -6.862 -3.356 1.00 98.69 146 ASP A CA 1
ATOM 1064 C C . ASP A 1 146 ? -4.710 -5.347 -3.127 1.00 98.69 146 ASP A C 1
ATOM 1066 O O . ASP A 1 146 ? -5.298 -4.889 -2.142 1.00 98.69 146 ASP A O 1
ATOM 1070 N N . ILE A 1 147 ? -4.208 -4.576 -4.095 1.00 98.69 147 ILE A N 1
ATOM 1071 C CA . ILE A 1 147 ? -4.480 -3.149 -4.300 1.00 98.69 147 ILE A CA 1
ATOM 1072 C C . ILE A 1 147 ? -5.232 -2.996 -5.628 1.00 98.69 147 ILE A C 1
ATOM 1074 O O . ILE A 1 147 ? -4.725 -3.363 -6.694 1.00 98.69 147 ILE A O 1
ATOM 1078 N N . ALA A 1 148 ? -6.452 -2.465 -5.576 1.00 96.75 148 ALA A N 1
ATOM 1079 C CA . ALA A 1 148 ? -7.342 -2.352 -6.734 1.00 96.75 148 ALA A CA 1
ATOM 1080 C C . ALA A 1 148 ? -8.275 -1.133 -6.624 1.00 96.75 148 ALA A C 1
ATOM 1082 O O . ALA A 1 148 ? -8.208 -0.362 -5.688 1.00 96.75 148 ALA A O 1
ATOM 1083 N N . GLY A 1 149 ? -9.209 -0.933 -7.552 1.00 94.88 149 GLY A N 1
ATOM 1084 C CA . GLY A 1 149 ? -10.211 0.130 -7.402 1.00 94.88 149 GLY A CA 1
ATOM 1085 C C . GLY A 1 149 ? -9.676 1.543 -7.675 1.00 94.88 149 GLY A C 1
ATOM 1086 O O . GLY A 1 149 ? -9.350 1.864 -8.820 1.00 94.88 149 GLY A O 1
ATOM 1087 N N . THR A 1 150 ? -9.716 2.421 -6.668 1.00 93.44 150 THR A N 1
ATOM 1088 C CA . THR A 1 150 ? -9.553 3.884 -6.823 1.00 93.44 150 THR A CA 1
ATOM 1089 C C . THR A 1 150 ? -8.215 4.395 -6.273 1.00 93.44 150 THR A C 1
ATOM 1091 O O . THR A 1 150 ? -7.254 3.653 -6.224 1.00 93.44 150 THR A O 1
ATOM 1094 N N . LEU A 1 151 ? -8.089 5.680 -5.932 1.00 96.12 151 LEU A N 1
ATOM 1095 C CA . LEU A 1 151 ? -6.837 6.225 -5.404 1.00 96.12 151 LEU A CA 1
ATOM 1096 C C . LEU A 1 151 ? -6.521 5.666 -4.006 1.00 96.12 151 LEU A C 1
ATOM 1098 O O . LEU A 1 151 ? -7.368 5.716 -3.111 1.00 96.12 151 LEU A O 1
ATOM 1102 N N . HIS A 1 152 ? -5.271 5.252 -3.819 1.00 98.62 152 HIS A N 1
ATOM 1103 C CA . HIS A 1 152 ? -4.678 4.840 -2.551 1.00 98.62 152 HIS A CA 1
ATOM 1104 C C . HIS A 1 152 ? -3.662 5.880 -2.089 1.00 98.62 152 HIS A C 1
ATOM 1106 O O . HIS A 1 152 ? -2.803 6.296 -2.867 1.00 98.62 152 HIS A O 1
ATOM 1112 N N . ILE A 1 153 ? -3.736 6.293 -0.826 1.00 98.75 153 ILE A N 1
ATOM 1113 C CA . ILE A 1 153 ? -2.750 7.203 -0.233 1.00 98.75 153 ILE A CA 1
ATOM 1114 C C . ILE A 1 153 ? -2.035 6.477 0.900 1.00 98.75 153 ILE A C 1
ATOM 1116 O O . ILE A 1 153 ? -2.673 6.091 1.880 1.00 98.75 153 ILE A O 1
ATOM 1120 N N . LEU A 1 154 ? -0.719 6.330 0.778 1.00 98.81 154 LEU A N 1
ATOM 1121 C CA . LEU A 1 154 ? 0.155 5.898 1.864 1.00 98.81 154 LEU A CA 1
ATOM 1122 C C . LEU A 1 154 ? 0.918 7.129 2.359 1.00 98.81 154 LEU A C 1
ATOM 1124 O O . LEU A 1 154 ? 1.637 7.746 1.580 1.00 98.81 154 LEU A O 1
ATOM 1128 N N . ALA A 1 155 ? 0.738 7.517 3.618 1.00 98.25 155 ALA A N 1
ATOM 1129 C CA . ALA A 1 155 ? 1.342 8.723 4.187 1.00 98.25 155 ALA A CA 1
ATOM 1130 C C . ALA A 1 155 ? 2.120 8.386 5.463 1.00 98.25 155 ALA A C 1
ATOM 1132 O O . ALA A 1 155 ? 1.592 7.634 6.272 1.00 98.25 155 ALA A O 1
ATOM 1133 N N . LYS A 1 156 ? 3.354 8.883 5.650 1.00 97.06 156 LYS A N 1
ATOM 1134 C CA . LYS A 1 156 ? 4.233 8.687 6.839 1.00 97.06 156 LYS A CA 1
ATOM 1135 C C . LYS A 1 156 ? 4.531 7.256 7.326 1.00 97.06 156 LYS A C 1
ATOM 1137 O O . LYS A 1 156 ? 5.384 7.073 8.192 1.00 97.06 156 LYS A O 1
ATOM 1142 N N . ARG A 1 157 ? 3.793 6.253 6.861 1.00 97.75 157 ARG A N 1
ATOM 1143 C CA . ARG A 1 157 ? 3.878 4.849 7.252 1.00 97.75 157 ARG A CA 1
ATOM 1144 C C . ARG A 1 157 ? 4.483 4.068 6.104 1.00 97.75 157 ARG A C 1
ATOM 1146 O O . ARG A 1 157 ? 4.008 4.177 4.977 1.00 97.75 157 ARG A O 1
ATOM 1153 N N . ASP A 1 158 ? 5.446 3.217 6.420 1.00 98.44 158 ASP A N 1
ATOM 1154 C CA . ASP A 1 158 ? 6.094 2.381 5.417 1.00 98.44 158 ASP A CA 1
ATOM 1155 C C . ASP A 1 158 ? 5.292 1.101 5.190 1.00 98.44 158 ASP A C 1
ATOM 1157 O O . ASP A 1 158 ? 4.911 0.414 6.140 1.00 98.44 158 ASP A O 1
ATOM 1161 N N . LEU A 1 159 ? 5.046 0.748 3.932 1.00 98.88 159 LEU A N 1
ATOM 1162 C CA . LEU A 1 159 ? 4.467 -0.533 3.547 1.00 98.88 159 LEU A CA 1
ATOM 1163 C C . LEU A 1 159 ? 5.589 -1.556 3.352 1.00 98.88 159 LEU A C 1
ATOM 1165 O O . LEU A 1 159 ? 6.393 -1.428 2.437 1.00 98.88 159 LEU A O 1
ATOM 1169 N N . ARG A 1 160 ? 5.603 -2.606 4.175 1.00 98.75 160 ARG A N 1
ATOM 1170 C CA . ARG A 1 160 ? 6.506 -3.754 4.056 1.00 98.75 160 ARG A CA 1
ATOM 1171 C C . ARG A 1 160 ? 5.779 -4.975 3.536 1.00 98.75 160 ARG A C 1
ATOM 1173 O O . ARG A 1 160 ? 4.857 -5.479 4.178 1.00 98.75 160 ARG A O 1
ATOM 1180 N N . ILE A 1 161 ? 6.230 -5.479 2.398 1.00 98.81 161 ILE A N 1
ATOM 1181 C CA . ILE A 1 161 ? 5.612 -6.615 1.717 1.00 98.81 161 ILE A CA 1
ATOM 1182 C C . ILE A 1 161 ? 6.508 -7.828 1.921 1.00 98.81 161 ILE A C 1
ATOM 1184 O O . ILE A 1 161 ? 7.535 -7.920 1.266 1.00 98.81 161 ILE A O 1
ATOM 1188 N N . PHE A 1 162 ? 6.146 -8.745 2.818 1.00 98.62 162 PHE A N 1
ATOM 1189 C CA . PHE A 1 162 ? 6.807 -10.051 2.955 1.00 98.62 162 PHE A CA 1
ATOM 1190 C C . PHE A 1 162 ? 6.069 -11.143 2.178 1.00 98.62 162 PHE A C 1
ATOM 1192 O O . PHE A 1 162 ? 6.699 -12.053 1.640 1.00 98.62 162 PHE A O 1
ATOM 1199 N N . GLY A 1 163 ? 4.737 -11.066 2.153 1.00 98.19 163 GLY A N 1
ATOM 1200 C CA . GLY A 1 163 ? 3.876 -11.926 1.345 1.00 98.19 163 GLY A CA 1
ATOM 1201 C C . GLY A 1 163 ? 3.798 -11.465 -0.105 1.00 98.19 163 GLY A C 1
ATOM 1202 O O . GLY A 1 163 ? 4.637 -10.705 -0.583 1.00 98.19 163 GLY A O 1
ATOM 1203 N N . THR A 1 164 ? 2.768 -11.919 -0.813 1.00 98.62 164 THR A N 1
ATOM 1204 C CA . THR A 1 164 ? 2.468 -11.440 -2.169 1.00 98.62 164 THR A CA 1
ATOM 1205 C C . THR A 1 164 ? 1.509 -10.257 -2.104 1.00 98.62 164 THR A C 1
ATOM 1207 O O . THR A 1 164 ? 0.494 -10.323 -1.409 1.00 98.62 164 THR A O 1
ATOM 1210 N N . LEU A 1 165 ? 1.806 -9.193 -2.850 1.00 98.88 165 LEU A N 1
ATOM 1211 C CA . LEU A 1 165 ? 0.901 -8.066 -3.071 1.00 98.88 165 LEU A CA 1
ATOM 1212 C C . LEU A 1 165 ? 0.646 -7.896 -4.570 1.00 98.88 165 LEU A C 1
ATOM 1214 O O . LEU A 1 165 ? 1.593 -7.706 -5.329 1.00 98.88 165 LEU A O 1
ATOM 1218 N N . THR A 1 166 ? -0.618 -7.921 -4.986 1.00 98.81 166 THR A N 1
ATOM 1219 C CA . THR A 1 166 ? -1.032 -7.681 -6.372 1.00 98.81 166 THR A CA 1
ATOM 1220 C C . THR A 1 166 ? -1.611 -6.280 -6.518 1.00 98.81 166 THR A C 1
ATOM 1222 O O . THR A 1 166 ? -2.629 -5.956 -5.916 1.00 98.81 166 THR A O 1
ATOM 1225 N N . TRP A 1 167 ? -1.000 -5.439 -7.346 1.00 98.62 167 TRP A N 1
ATOM 1226 C CA . TRP A 1 167 ? -1.502 -4.113 -7.693 1.00 98.62 167 TRP A CA 1
ATOM 1227 C C . TRP A 1 167 ? -2.069 -4.116 -9.113 1.00 98.62 167 TRP A C 1
ATOM 1229 O O . TRP A 1 167 ? -1.336 -4.271 -10.090 1.00 98.62 167 TRP A O 1
ATOM 1239 N N . SER A 1 168 ? -3.388 -3.967 -9.228 1.00 96.44 168 SER A N 1
ATOM 1240 C CA . SER A 1 168 ? -4.108 -4.129 -10.502 1.00 96.44 168 SER A CA 1
ATOM 1241 C C . SER A 1 168 ? -4.802 -2.859 -10.986 1.00 96.44 168 SER A C 1
ATOM 1243 O O . SER A 1 168 ? -4.990 -2.660 -12.188 1.00 96.44 168 SER A O 1
ATOM 1245 N N . ALA A 1 169 ? -5.183 -1.967 -10.074 1.00 94.25 169 ALA A N 1
ATOM 1246 C CA . ALA A 1 169 ? -5.870 -0.729 -10.404 1.00 94.25 169 ALA A CA 1
ATOM 1247 C C . ALA A 1 169 ? -5.729 0.298 -9.285 1.00 94.25 169 ALA A C 1
ATOM 1249 O O . ALA A 1 169 ? -5.469 -0.050 -8.135 1.00 94.25 169 ALA A O 1
ATOM 1250 N N . GLY A 1 170 ? -5.979 1.556 -9.646 1.00 94.69 170 GLY A N 1
ATOM 1251 C CA . GLY A 1 170 ? -5.985 2.653 -8.698 1.00 94.69 170 GLY A CA 1
ATOM 1252 C C . GLY A 1 170 ? -4.581 3.131 -8.361 1.00 94.69 170 GLY A C 1
ATOM 1253 O O . GLY A 1 170 ? -3.763 2.365 -7.859 1.00 94.69 170 GLY A O 1
ATOM 1254 N N . ASP A 1 171 ? -4.289 4.394 -8.658 1.00 96.44 171 ASP A N 1
ATOM 1255 C CA . ASP A 1 171 ? -2.956 4.941 -8.414 1.00 96.44 171 ASP A CA 1
ATOM 1256 C C . ASP A 1 171 ? -2.584 4.839 -6.930 1.00 96.44 171 ASP A C 1
ATOM 1258 O O . ASP A 1 171 ? -3.459 4.867 -6.057 1.00 96.44 171 ASP A O 1
ATOM 1262 N N . ILE A 1 172 ? -1.285 4.771 -6.658 1.00 98.69 172 ILE A N 1
ATOM 1263 C CA . ILE A 1 172 ? -0.740 4.875 -5.306 1.00 98.69 172 ILE A CA 1
ATOM 1264 C C . ILE A 1 172 ? -0.020 6.216 -5.197 1.00 98.69 172 ILE A C 1
ATOM 1266 O O . ILE A 1 172 ? 0.829 6.557 -6.023 1.00 98.69 172 ILE A O 1
ATOM 1270 N N . GLU A 1 173 ? -0.361 6.986 -4.172 1.00 98.69 173 GLU A N 1
ATOM 1271 C CA . GLU A 1 173 ? 0.293 8.244 -3.844 1.00 98.69 173 GLU A CA 1
ATOM 1272 C C . GLU A 1 173 ? 1.008 8.126 -2.501 1.00 98.69 173 GLU A C 1
ATOM 1274 O O . GLU A 1 173 ? 0.371 7.967 -1.459 1.00 98.69 173 GLU A O 1
ATOM 1279 N N . LEU A 1 174 ? 2.336 8.207 -2.549 1.00 98.81 174 LEU A N 1
ATOM 1280 C CA . LEU A 1 174 ? 3.199 8.298 -1.382 1.00 98.81 174 LEU A CA 1
ATOM 1281 C C . LEU A 1 174 ? 3.210 9.739 -0.884 1.00 98.81 174 LEU A C 1
ATOM 1283 O O . LEU A 1 174 ? 3.459 10.669 -1.653 1.00 98.81 174 LEU A O 1
ATOM 1287 N N . ARG A 1 175 ? 2.937 9.929 0.398 1.00 98.44 175 ARG A N 1
ATOM 1288 C CA . ARG A 1 175 ? 2.961 11.239 1.035 1.00 98.44 175 ARG A CA 1
ATOM 1289 C C . ARG A 1 175 ? 3.843 11.234 2.255 1.00 98.44 175 ARG A C 1
ATOM 1291 O O . ARG A 1 175 ? 3.999 10.202 2.906 1.00 98.44 175 ARG A O 1
ATOM 1298 N N . GLU A 1 176 ? 4.357 12.413 2.580 1.00 97.31 176 GLU A N 1
ATOM 1299 C CA . GLU A 1 176 ? 5.040 12.656 3.852 1.00 97.31 176 GLU A CA 1
ATOM 1300 C C . GLU A 1 176 ? 6.077 11.564 4.176 1.00 97.31 176 GLU A C 1
ATOM 1302 O O . GLU A 1 176 ? 6.093 11.008 5.269 1.00 97.31 176 GLU A O 1
ATOM 1307 N N . ASP A 1 177 ? 6.911 11.248 3.185 1.00 97.12 177 ASP A N 1
ATOM 1308 C CA . ASP A 1 177 ? 8.057 10.338 3.284 1.00 97.12 177 ASP A CA 1
ATOM 1309 C C . ASP A 1 177 ? 7.736 8.844 3.432 1.00 97.12 177 ASP A C 1
ATOM 1311 O O . ASP A 1 177 ? 8.638 8.061 3.707 1.00 97.12 177 ASP A O 1
ATOM 1315 N N . ALA A 1 178 ? 6.497 8.425 3.153 1.00 98.31 178 ALA A N 1
ATOM 1316 C CA . ALA A 1 178 ? 6.151 7.006 3.090 1.00 98.31 178 ALA A CA 1
ATOM 1317 C C . ALA A 1 178 ? 6.957 6.229 2.031 1.00 98.31 178 ALA A C 1
ATOM 1319 O O . ALA A 1 178 ? 7.123 6.679 0.889 1.00 98.31 178 ALA A O 1
ATOM 1320 N N . GLU A 1 179 ? 7.356 5.009 2.388 1.00 98.31 179 GLU A N 1
ATOM 1321 C CA . GLU A 1 179 ? 8.055 4.069 1.514 1.00 98.31 179 GLU A CA 1
ATOM 1322 C C . GLU A 1 179 ? 7.258 2.778 1.262 1.00 98.31 179 GLU A C 1
ATOM 1324 O O . GLU A 1 179 ? 6.514 2.299 2.116 1.00 98.31 179 GLU A O 1
ATOM 1329 N N . ILE A 1 180 ? 7.450 2.175 0.085 1.00 98.81 180 ILE A N 1
ATOM 1330 C CA . ILE A 1 180 ? 7.084 0.781 -0.193 1.00 98.81 180 ILE A CA 1
ATOM 1331 C C . ILE A 1 180 ? 8.365 -0.054 -0.247 1.00 98.81 180 ILE A C 1
ATOM 1333 O O . ILE A 1 180 ? 9.148 0.075 -1.186 1.00 98.81 180 ILE A O 1
ATOM 1337 N N . ASP A 1 181 ? 8.551 -0.932 0.733 1.00 98.75 181 ASP A N 1
ATOM 1338 C CA . ASP A 1 181 ? 9.680 -1.855 0.850 1.00 98.75 181 ASP A CA 1
ATOM 1339 C C . ASP A 1 181 ? 9.229 -3.279 0.493 1.00 98.75 181 ASP A C 1
ATOM 1341 O O . ASP A 1 181 ? 8.432 -3.925 1.185 1.00 98.75 181 ASP A O 1
ATOM 1345 N N . ILE A 1 182 ? 9.725 -3.762 -0.640 1.00 98.81 182 ILE A N 1
ATOM 1346 C CA . ILE A 1 182 ? 9.349 -5.033 -1.249 1.00 98.81 182 ILE A CA 1
ATOM 1347 C C . ILE A 1 182 ? 10.350 -6.084 -0.778 1.00 98.81 182 ILE A C 1
ATOM 1349 O O . ILE A 1 182 ? 11.482 -6.118 -1.254 1.00 98.81 182 ILE A O 1
ATOM 1353 N N . GLN A 1 183 ? 9.937 -6.940 0.156 1.00 98.38 183 GLN A N 1
ATOM 1354 C CA . GLN A 1 183 ? 10.743 -8.058 0.672 1.00 98.38 183 GLN A CA 1
ATOM 1355 C C . GLN A 1 183 ? 10.272 -9.431 0.160 1.00 98.38 183 GLN A C 1
ATOM 1357 O O . GLN A 1 183 ? 11.029 -10.400 0.195 1.00 98.38 183 GLN A O 1
ATOM 1362 N N . GLY A 1 184 ? 9.043 -9.492 -0.349 1.00 98.31 184 GLY A N 1
ATOM 1363 C CA . GLY A 1 184 ? 8.419 -10.585 -1.082 1.00 98.31 184 GLY A CA 1
ATOM 1364 C C . GLY A 1 184 ? 7.941 -10.118 -2.463 1.00 98.31 184 GLY A C 1
ATOM 1365 O O . GLY A 1 184 ? 8.424 -9.110 -2.976 1.00 98.31 184 GLY A O 1
ATOM 1366 N N . PRO A 1 185 ? 7.016 -10.834 -3.115 1.00 98.44 185 PRO A N 1
ATOM 1367 C CA . PRO A 1 185 ? 6.604 -10.496 -4.474 1.00 98.44 185 PRO A CA 1
ATOM 1368 C C . PRO A 1 185 ? 5.637 -9.305 -4.532 1.00 98.44 185 PRO A C 1
ATOM 1370 O O . PRO A 1 185 ? 4.545 -9.360 -3.966 1.00 98.44 185 PRO A O 1
ATOM 1373 N N . LEU A 1 186 ? 5.990 -8.277 -5.306 1.00 98.81 186 LEU A N 1
ATOM 1374 C CA . LEU A 1 186 ? 5.044 -7.284 -5.818 1.00 98.81 186 LEU A CA 1
ATOM 1375 C C . LEU A 1 186 ? 4.659 -7.658 -7.252 1.00 98.81 186 LEU A C 1
ATOM 1377 O O . LEU A 1 186 ? 5.472 -7.546 -8.170 1.00 98.81 186 LEU A O 1
ATOM 1381 N N . ILE A 1 187 ? 3.412 -8.075 -7.450 1.00 98.81 187 ILE A N 1
ATOM 1382 C CA . ILE A 1 187 ? 2.847 -8.370 -8.767 1.00 98.81 187 ILE A CA 1
ATOM 1383 C C . ILE A 1 187 ? 2.065 -7.148 -9.235 1.00 98.81 187 ILE A C 1
ATOM 1385 O O . ILE A 1 187 ? 1.187 -6.653 -8.540 1.00 98.81 187 ILE A O 1
ATOM 1389 N N . ILE A 1 188 ? 2.360 -6.656 -10.430 1.00 98.56 188 ILE A N 1
ATOM 1390 C CA . ILE A 1 188 ? 1.647 -5.552 -11.058 1.00 98.56 188 ILE A CA 1
ATOM 1391 C C . ILE A 1 188 ? 0.871 -6.118 -12.246 1.00 98.56 188 ILE A C 1
ATOM 1393 O O . ILE A 1 188 ? 1.428 -6.345 -13.324 1.00 98.56 188 ILE A O 1
ATOM 1397 N N . ASP A 1 189 ? -0.424 -6.347 -12.053 1.00 96.88 189 ASP A N 1
ATOM 1398 C CA . ASP A 1 189 ? -1.320 -6.922 -13.061 1.00 96.88 189 ASP A CA 1
ATOM 1399 C C . ASP A 1 189 ? -2.352 -5.889 -13.518 1.00 96.88 189 ASP A C 1
ATOM 1401 O O . ASP A 1 189 ? -3.551 -5.966 -13.246 1.00 96.88 189 ASP A O 1
ATOM 1405 N N . HIS A 1 190 ? -1.841 -4.848 -14.172 1.00 93.50 190 HIS A N 1
ATOM 1406 C CA . HIS A 1 190 ? -2.665 -3.804 -14.756 1.00 93.50 190 HIS A CA 1
ATOM 1407 C C . HIS A 1 190 ? -2.957 -4.109 -16.223 1.00 93.50 190 HIS A C 1
ATOM 1409 O O . HIS A 1 190 ? -2.072 -3.973 -17.072 1.00 93.50 190 HIS A O 1
ATOM 1415 N N . SER A 1 191 ? -4.200 -4.493 -16.509 1.00 89.69 191 SER A N 1
ATOM 1416 C CA . SER A 1 191 ? -4.665 -4.835 -17.853 1.00 89.69 191 SER A CA 1
ATOM 1417 C C . SER A 1 191 ? -5.883 -3.997 -18.261 1.00 89.69 191 SER A C 1
ATOM 1419 O O . SER A 1 191 ? -6.691 -3.613 -17.416 1.00 89.69 191 SER A O 1
ATOM 1421 N N . ASN A 1 192 ? -6.061 -3.753 -19.563 1.00 71.12 192 ASN A N 1
ATOM 1422 C CA . ASN A 1 192 ? -7.291 -3.191 -20.155 1.00 71.12 192 ASN A CA 1
ATOM 1423 C C . ASN A 1 192 ? -7.796 -1.842 -19.598 1.00 71.12 192 ASN A C 1
ATOM 1425 O O . ASN A 1 192 ? -8.959 -1.719 -19.203 1.00 71.12 192 ASN A O 1
ATOM 1429 N N . VAL A 1 193 ? -6.994 -0.775 -19.671 1.00 60.41 193 VAL A N 1
ATOM 1430 C CA . VAL A 1 193 ? -7.494 0.576 -19.357 1.00 60.41 193 VAL A CA 1
ATOM 1431 C C . VAL A 1 193 ? -7.491 1.499 -20.570 1.00 60.41 193 VAL A C 1
ATOM 1433 O O . VAL A 1 193 ? -6.591 2.302 -20.794 1.00 60.41 193 VAL A O 1
ATOM 1436 N N . ILE A 1 194 ? -8.591 1.454 -21.323 1.00 49.19 194 ILE A N 1
ATOM 1437 C CA . ILE A 1 194 ? -9.049 2.606 -22.105 1.00 49.19 194 ILE A CA 1
ATOM 1438 C C . ILE A 1 194 ? -9.828 3.508 -21.133 1.00 49.19 194 ILE A C 1
ATOM 1440 O O . ILE A 1 194 ? -11.049 3.401 -21.027 1.00 49.19 194 ILE A O 1
ATOM 1444 N N . ARG A 1 195 ? -9.156 4.403 -20.389 1.00 52.34 195 ARG A N 1
ATOM 1445 C CA . ARG A 1 195 ? -9.870 5.539 -19.775 1.00 52.34 195 ARG A CA 1
ATOM 1446 C C . ARG A 1 195 ? -10.311 6.451 -20.916 1.00 52.34 195 ARG A C 1
ATOM 1448 O O . ARG A 1 195 ? -9.503 7.141 -21.525 1.00 52.34 195 ARG A O 1
ATOM 1455 N N . SER A 1 196 ? -11.600 6.437 -21.235 1.00 45.09 196 SER A N 1
ATOM 1456 C CA . SER A 1 196 ? -12.209 7.343 -22.206 1.00 45.09 196 SER A CA 1
ATOM 1457 C C . SER A 1 196 ? -12.471 8.717 -21.572 1.00 45.09 196 SER A C 1
ATOM 1459 O O . SER A 1 196 ? -13.614 9.162 -21.513 1.00 45.09 196 SER A O 1
ATOM 1461 N N . ASP A 1 197 ? -11.438 9.402 -21.073 1.00 49.50 197 ASP A N 1
ATOM 1462 C CA . ASP A 1 197 ? -11.558 10.796 -20.601 1.00 49.50 197 ASP A CA 1
ATOM 1463 C C . ASP A 1 197 ? -11.582 11.818 -21.760 1.00 49.50 197 ASP A C 1
ATOM 1465 O O . ASP A 1 197 ? -11.516 13.031 -21.559 1.00 49.50 197 ASP A O 1
ATOM 1469 N N . GLY A 1 198 ? -11.684 11.328 -22.999 1.00 44.84 198 GLY A N 1
ATOM 1470 C CA . GLY A 1 198 ? -11.752 12.144 -24.205 1.00 44.84 198 GLY A CA 1
ATOM 1471 C C . GLY A 1 198 ? -10.415 12.760 -24.628 1.00 44.84 198 GLY A C 1
ATOM 1472 O O . GLY A 1 198 ? -10.400 13.478 -25.626 1.00 44.84 198 GLY A O 1
ATOM 1473 N N . ARG A 1 199 ? -9.296 12.476 -23.936 1.00 53.72 199 ARG A N 1
ATOM 1474 C CA . ARG A 1 199 ? -7.955 13.002 -24.276 1.00 53.72 199 ARG A CA 1
ATOM 1475 C C . ARG A 1 199 ? -7.029 12.026 -25.001 1.00 53.72 199 ARG A C 1
ATOM 1477 O O . ARG A 1 199 ? -5.865 12.348 -25.191 1.00 53.72 199 ARG A O 1
ATOM 1484 N N . GLY A 1 200 ? -7.554 10.901 -25.483 1.00 42.62 200 GLY A N 1
ATOM 1485 C CA . GLY A 1 200 ? -6.877 10.049 -26.464 1.00 42.62 200 GLY A CA 1
ATOM 1486 C C . GLY A 1 200 ? -5.614 9.356 -25.943 1.00 42.62 200 GLY A C 1
ATOM 1487 O O . GLY A 1 200 ? -4.507 9.841 -26.138 1.00 42.62 200 GLY A O 1
ATOM 1488 N N . GLY A 1 201 ? -5.790 8.170 -25.362 1.00 51.62 201 GLY A N 1
ATOM 1489 C CA . GLY A 1 201 ? -4.722 7.216 -25.047 1.00 51.62 201 GLY A CA 1
ATOM 1490 C C . GLY A 1 201 ? -4.990 6.470 -23.735 1.00 51.62 201 GLY A C 1
ATOM 1491 O O . GLY A 1 201 ? -5.641 7.029 -22.853 1.00 51.62 201 GLY A O 1
ATOM 1492 N N . PRO A 1 202 ? -4.532 5.215 -23.581 1.00 60.56 202 PRO A N 1
ATOM 1493 C CA . PRO A 1 202 ? -4.532 4.560 -22.276 1.00 60.56 202 PRO A CA 1
ATOM 1494 C C . PRO A 1 202 ? -3.621 5.351 -21.322 1.00 60.56 202 PRO A C 1
ATOM 1496 O O . PRO A 1 202 ? -2.436 5.540 -21.599 1.00 60.56 202 PRO A O 1
ATOM 1499 N N . MET A 1 203 ? -4.181 5.857 -20.221 1.00 73.12 203 MET A N 1
ATOM 1500 C CA . MET A 1 203 ? -3.405 6.489 -19.148 1.00 73.12 203 MET A CA 1
ATOM 1501 C C . MET A 1 203 ? -2.701 5.399 -18.332 1.00 73.12 203 MET A C 1
ATOM 1503 O O . MET A 1 203 ? -3.327 4.367 -18.080 1.00 73.12 203 MET A O 1
ATOM 1507 N N . PRO A 1 204 ? -1.444 5.603 -17.903 1.00 88.00 204 PRO A N 1
ATOM 1508 C CA . PRO A 1 204 ? -0.773 4.630 -17.055 1.00 88.00 204 PRO A CA 1
ATOM 1509 C C . PRO A 1 204 ? -1.456 4.502 -15.696 1.00 88.00 204 PRO A C 1
ATOM 1511 O O . PRO A 1 204 ? -2.000 5.476 -15.174 1.00 88.00 204 PRO A O 1
ATOM 1514 N N . LEU A 1 205 ? -1.334 3.323 -15.095 1.00 93.62 205 LEU A N 1
ATOM 1515 C CA . LEU A 1 205 ? -1.427 3.180 -13.646 1.00 93.62 205 LEU A CA 1
ATOM 1516 C C . LEU A 1 205 ? -0.161 3.774 -13.019 1.00 93.62 205 LEU A C 1
ATOM 1518 O O . LEU A 1 205 ? 0.949 3.434 -13.439 1.00 93.62 205 LEU A O 1
ATOM 1522 N N . GLU A 1 206 ? -0.312 4.682 -12.057 1.00 95.56 206 GLU A N 1
ATOM 1523 C CA . GLU A 1 206 ? 0.816 5.472 -11.558 1.00 95.56 206 GLU A CA 1
ATOM 1524 C C . GLU A 1 206 ? 1.107 5.245 -10.070 1.00 95.56 206 GLU A C 1
ATOM 1526 O O . GLU A 1 206 ? 0.204 5.246 -9.233 1.00 95.56 206 GLU A O 1
ATOM 1531 N N . LEU A 1 207 ? 2.395 5.093 -9.748 1.00 98.44 207 LEU A N 1
ATOM 1532 C CA . LEU A 1 207 ? 2.940 5.279 -8.406 1.00 98.44 207 LEU A CA 1
ATOM 1533 C C . LEU A 1 207 ? 3.602 6.653 -8.387 1.00 98.44 207 LEU A C 1
ATOM 1535 O O . LEU A 1 207 ? 4.563 6.889 -9.124 1.00 98.44 207 LEU A O 1
ATOM 1539 N N . ARG A 1 208 ? 3.091 7.560 -7.562 1.00 97.50 208 ARG A N 1
ATOM 1540 C CA . ARG A 1 208 ? 3.557 8.949 -7.478 1.00 97.50 208 ARG A CA 1
ATOM 1541 C C . ARG A 1 208 ? 3.799 9.373 -6.039 1.00 97.50 208 ARG A C 1
ATOM 1543 O O . ARG A 1 208 ? 3.439 8.662 -5.109 1.00 97.50 208 ARG A O 1
ATOM 1550 N N . SER A 1 209 ? 4.381 10.554 -5.871 1.00 97.69 209 SER A N 1
ATOM 1551 C CA . SER A 1 209 ? 4.573 11.189 -4.567 1.00 97.69 209 SER A CA 1
ATOM 1552 C C . SER A 1 209 ? 3.975 12.603 -4.521 1.00 97.69 209 SER A C 1
ATOM 1554 O O . SER A 1 209 ? 3.706 13.205 -5.564 1.00 97.69 209 SER A O 1
ATOM 1556 N N . ASP A 1 210 ? 3.810 13.157 -3.323 1.00 96.50 210 ASP A N 1
ATOM 1557 C CA . ASP A 1 210 ? 3.630 14.589 -3.046 1.00 96.50 210 ASP A CA 1
ATOM 1558 C C . ASP A 1 210 ? 4.943 15.406 -3.087 1.00 96.50 210 ASP A C 1
ATOM 1560 O O . ASP A 1 210 ? 4.960 16.565 -2.675 1.00 96.50 210 ASP A O 1
ATOM 1564 N N . PHE A 1 211 ? 6.018 14.832 -3.647 1.00 94.56 211 PHE A N 1
ATOM 1565 C CA . PHE A 1 211 ? 7.386 15.368 -3.661 1.00 94.56 211 PHE A CA 1
ATOM 1566 C C . PHE A 1 211 ? 8.087 15.345 -2.297 1.00 94.56 211 PHE A C 1
ATOM 1568 O O . PHE A 1 211 ? 9.051 16.092 -2.099 1.00 94.56 211 PHE A O 1
ATOM 1575 N N . SER A 1 212 ? 7.648 14.493 -1.370 1.00 94.88 212 SER A N 1
ATOM 1576 C CA . SER A 1 212 ? 8.390 14.267 -0.136 1.00 94.88 212 SER A CA 1
ATOM 1577 C C . SER A 1 212 ? 9.779 13.661 -0.433 1.00 94.88 212 SER A C 1
ATOM 1579 O O . SER A 1 212 ? 9.918 12.801 -1.310 1.00 94.88 212 SER A O 1
ATOM 1581 N N . PRO A 1 213 ? 10.843 14.136 0.236 1.00 94.12 213 PRO A N 1
ATOM 1582 C CA . PRO A 1 213 ? 12.225 13.825 -0.128 1.00 94.12 213 PRO A CA 1
ATOM 1583 C C . PRO A 1 213 ? 12.606 12.345 -0.006 1.00 94.12 213 PRO A C 1
ATOM 1585 O O . PRO A 1 213 ? 13.559 11.926 -0.662 1.00 94.12 213 PRO A O 1
ATOM 1588 N N . GLN A 1 214 ? 11.910 11.569 0.824 1.00 95.12 214 GLN A N 1
ATOM 1589 C CA . GLN A 1 214 ? 12.189 10.150 1.051 1.00 95.12 214 GLN A CA 1
ATOM 1590 C C . GLN A 1 214 ? 11.153 9.215 0.415 1.00 95.12 214 GLN A C 1
ATOM 1592 O O . GLN A 1 214 ? 11.290 8.005 0.561 1.00 95.12 214 GLN A O 1
ATOM 1597 N N . ALA A 1 215 ? 10.157 9.731 -0.324 1.00 98.00 215 ALA A N 1
ATOM 1598 C CA . ALA A 1 215 ? 9.189 8.870 -1.002 1.00 98.00 215 ALA A CA 1
ATOM 1599 C C . ALA A 1 215 ? 9.895 7.903 -1.959 1.00 98.00 215 ALA A C 1
ATOM 1601 O O . ALA A 1 215 ? 10.605 8.312 -2.891 1.00 98.00 215 ALA A O 1
ATOM 1602 N N . ARG A 1 216 ? 9.683 6.607 -1.728 1.00 98.06 216 ARG A N 1
ATOM 1603 C CA . ARG A 1 216 ? 10.450 5.547 -2.375 1.00 98.06 216 ARG A CA 1
ATOM 1604 C C . ARG A 1 216 ? 9.636 4.279 -2.596 1.00 98.06 216 ARG A C 1
ATOM 1606 O O . ARG A 1 216 ? 8.783 3.914 -1.793 1.00 98.06 216 ARG A O 1
ATOM 1613 N N . ILE A 1 217 ? 9.970 3.580 -3.674 1.00 98.69 217 ILE A N 1
ATOM 1614 C CA . ILE A 1 217 ? 9.745 2.146 -3.831 1.00 98.69 217 ILE A CA 1
ATOM 1615 C C . ILE A 1 217 ? 11.106 1.442 -3.865 1.00 98.69 217 ILE A C 1
ATOM 1617 O O . ILE A 1 217 ? 11.979 1.780 -4.667 1.00 98.69 217 ILE A O 1
ATOM 1621 N N . HIS A 1 218 ? 11.301 0.494 -2.958 1.00 98.62 218 HIS A N 1
ATOM 1622 C CA . HIS A 1 218 ? 12.545 -0.238 -2.772 1.00 98.62 218 HIS A CA 1
ATOM 1623 C C . HIS A 1 218 ? 12.304 -1.726 -3.024 1.00 98.62 218 HIS A C 1
ATOM 1625 O O . HIS A 1 218 ? 11.594 -2.390 -2.272 1.00 98.62 218 HIS A O 1
ATOM 1631 N N . ASN A 1 219 ? 12.891 -2.258 -4.097 1.00 98.56 219 ASN A N 1
ATOM 1632 C CA . ASN A 1 219 ? 12.943 -3.695 -4.354 1.00 98.56 219 ASN A CA 1
ATOM 1633 C C . ASN A 1 219 ? 14.125 -4.288 -3.586 1.00 98.56 219 ASN A C 1
ATOM 1635 O O . ASN A 1 219 ? 15.259 -4.217 -4.056 1.00 98.56 219 ASN A O 1
ATOM 1639 N N . SER A 1 220 ? 13.881 -4.813 -2.388 1.00 97.81 220 SER A N 1
ATOM 1640 C CA . SER A 1 220 ? 14.940 -5.221 -1.463 1.00 97.81 220 SER A CA 1
ATOM 1641 C C . SER A 1 220 ? 15.814 -6.346 -2.022 1.00 97.81 220 SER A C 1
ATOM 1643 O O . SER A 1 220 ? 15.345 -7.240 -2.717 1.00 97.81 220 SER A O 1
ATOM 1645 N N . SER A 1 221 ? 17.090 -6.389 -1.640 1.00 97.25 221 SER A N 1
ATOM 1646 C CA . SER A 1 221 ? 18.007 -7.490 -1.988 1.00 97.25 221 SER A CA 1
ATOM 1647 C C . SER A 1 221 ? 17.760 -8.790 -1.202 1.00 97.25 221 SER A C 1
ATOM 1649 O O . SER A 1 221 ? 18.534 -9.746 -1.298 1.00 97.25 221 SER A O 1
ATOM 1651 N N . THR A 1 222 ? 16.688 -8.855 -0.407 1.00 95.06 222 THR A N 1
ATOM 1652 C CA . THR A 1 222 ? 16.286 -10.056 0.331 1.00 95.06 222 THR A CA 1
ATOM 1653 C C . THR A 1 222 ? 15.818 -11.172 -0.611 1.00 95.06 222 THR A C 1
ATOM 1655 O O . THR A 1 222 ? 15.078 -10.904 -1.558 1.00 95.06 222 THR A O 1
ATOM 1658 N N . PRO A 1 223 ? 16.173 -12.447 -0.362 1.00 94.56 223 PRO A N 1
ATOM 1659 C CA . PRO A 1 223 ? 15.678 -13.559 -1.170 1.00 94.56 223 PRO A CA 1
ATOM 1660 C C . PRO A 1 223 ? 14.146 -13.601 -1.224 1.00 94.56 223 PRO A C 1
ATOM 1662 O O . PRO A 1 223 ? 13.493 -13.607 -0.185 1.00 94.56 223 PRO A O 1
ATOM 1665 N N . GLY A 1 224 ? 13.587 -13.674 -2.433 1.00 92.44 224 GLY A N 1
ATOM 1666 C CA . GLY A 1 224 ? 12.139 -13.713 -2.663 1.00 92.44 224 GLY A CA 1
ATOM 1667 C C . GLY A 1 224 ? 11.506 -12.361 -3.004 1.00 92.44 224 GLY A C 1
ATOM 1668 O O . GLY A 1 224 ? 10.421 -12.360 -3.591 1.00 92.44 224 GLY A O 1
ATOM 1669 N N . ALA A 1 225 ? 12.189 -11.246 -2.723 1.00 98.06 225 ALA A N 1
ATOM 1670 C CA . ALA A 1 225 ? 11.789 -9.932 -3.209 1.00 98.06 225 ALA A CA 1
ATOM 1671 C C . ALA A 1 225 ? 11.870 -9.890 -4.736 1.00 98.06 225 ALA A C 1
ATOM 1673 O O . ALA A 1 225 ? 12.873 -10.300 -5.322 1.00 98.06 225 ALA A O 1
ATOM 1674 N N . ARG A 1 226 ? 10.801 -9.425 -5.379 1.00 98.31 226 ARG A N 1
ATOM 1675 C CA . ARG A 1 226 ? 10.791 -9.155 -6.818 1.00 98.31 226 ARG A CA 1
ATOM 1676 C C . ARG A 1 226 ? 9.658 -8.213 -7.179 1.00 98.31 226 ARG A C 1
ATOM 1678 O O . ARG A 1 226 ? 8.605 -8.234 -6.540 1.00 98.31 226 ARG A O 1
ATOM 1685 N N . ILE A 1 227 ? 9.840 -7.487 -8.274 1.00 98.81 227 ILE A N 1
ATOM 1686 C CA . ILE A 1 227 ? 8.754 -6.794 -8.969 1.00 98.81 227 ILE A CA 1
ATOM 1687 C C . ILE A 1 227 ? 8.429 -7.583 -10.230 1.00 98.81 227 ILE A C 1
ATOM 1689 O O . ILE A 1 227 ? 9.317 -7.861 -11.031 1.00 98.81 227 ILE A O 1
ATOM 1693 N N . GLU A 1 228 ? 7.164 -7.926 -10.431 1.00 98.62 228 GLU A N 1
ATOM 1694 C CA . GLU A 1 228 ? 6.708 -8.692 -11.588 1.00 98.62 228 GLU A CA 1
ATOM 1695 C C . GLU A 1 228 ? 5.532 -7.987 -12.266 1.00 98.62 228 GLU A C 1
ATOM 1697 O O . GLU A 1 228 ? 4.438 -7.904 -11.720 1.00 98.62 228 GLU A O 1
ATOM 1702 N N . LYS A 1 229 ? 5.749 -7.461 -13.470 1.00 98.31 229 LYS A N 1
ATOM 1703 C CA . LYS A 1 229 ? 4.746 -6.767 -14.279 1.00 98.31 229 LYS A CA 1
ATOM 1704 C C . LYS A 1 229 ? 4.146 -7.732 -15.303 1.00 98.31 229 LYS A C 1
ATOM 1706 O O . LYS A 1 229 ? 4.836 -8.149 -16.233 1.00 98.31 229 LYS A O 1
ATOM 1711 N N . LEU A 1 230 ? 2.863 -8.058 -15.138 1.00 96.69 230 LEU A N 1
ATOM 1712 C CA . LEU A 1 230 ? 2.151 -9.071 -15.929 1.00 96.69 230 LEU A CA 1
ATOM 1713 C C . LEU A 1 230 ? 1.123 -8.508 -16.910 1.00 96.69 230 LEU A C 1
ATOM 1715 O O . LEU A 1 230 ? 0.954 -9.088 -17.974 1.00 96.69 230 LEU A O 1
ATOM 1719 N N . GLY A 1 231 ? 0.430 -7.421 -16.557 1.00 93.00 231 GLY A N 1
ATOM 1720 C CA . GLY A 1 231 ? -0.687 -6.921 -17.368 1.00 93.00 231 GLY A CA 1
ATOM 1721 C C . GLY A 1 231 ? -0.252 -6.210 -18.655 1.00 93.00 231 GLY A C 1
ATOM 1722 O O . GLY A 1 231 ? 0.893 -5.785 -18.770 1.00 93.00 231 GLY A O 1
ATOM 1723 N N . ASP A 1 232 ? -1.144 -6.030 -19.625 1.00 92.31 232 ASP A N 1
ATOM 1724 C CA . ASP A 1 232 ? -0.797 -5.479 -20.951 1.00 92.31 232 ASP A CA 1
ATOM 1725 C C . ASP A 1 232 ? -0.657 -3.942 -20.993 1.00 92.31 232 ASP A C 1
ATOM 1727 O O . ASP A 1 232 ? -0.062 -3.374 -21.915 1.00 92.31 232 ASP A O 1
ATOM 1731 N N . ALA A 1 233 ? -1.174 -3.241 -19.983 1.00 91.75 233 ALA A N 1
ATOM 1732 C CA . ALA A 1 233 ? -1.209 -1.786 -19.955 1.00 91.75 233 ALA A CA 1
ATOM 1733 C C . ALA A 1 233 ? 0.101 -1.170 -19.428 1.00 91.75 233 ALA A C 1
ATOM 1735 O O . ALA A 1 233 ? 0.997 -1.847 -18.909 1.00 91.75 233 ALA A O 1
ATOM 1736 N N . MET A 1 234 ? 0.233 0.152 -19.579 1.00 92.38 234 MET A N 1
ATOM 1737 C CA . MET A 1 234 ? 1.385 0.899 -19.070 1.00 92.38 234 MET A CA 1
ATOM 1738 C C . MET A 1 234 ? 1.269 1.126 -17.557 1.00 92.38 234 MET A C 1
ATOM 1740 O O . MET A 1 234 ? 0.215 1.520 -17.061 1.00 92.38 234 MET A O 1
ATOM 1744 N N . VAL A 1 235 ? 2.378 0.941 -16.843 1.00 95.38 235 VAL A N 1
ATOM 1745 C CA . VAL A 1 235 ? 2.557 1.325 -15.436 1.00 95.38 235 VAL A CA 1
ATOM 1746 C C . VAL A 1 235 ? 3.738 2.281 -15.350 1.00 95.38 235 VAL A C 1
ATOM 1748 O O . VAL A 1 235 ? 4.755 2.059 -16.006 1.00 95.38 235 VAL A O 1
ATOM 1751 N N . SER A 1 236 ? 3.608 3.342 -14.558 1.00 95.69 236 SER A N 1
ATOM 1752 C CA . SER A 1 236 ? 4.647 4.357 -14.384 1.00 95.69 236 SER A CA 1
ATOM 1753 C C . SER A 1 236 ? 4.985 4.559 -12.911 1.00 95.69 236 SER A C 1
ATOM 1755 O O . SER A 1 236 ? 4.113 4.880 -12.107 1.00 95.69 236 SER A O 1
ATOM 1757 N N . PHE A 1 237 ? 6.267 4.452 -12.572 1.00 97.38 237 PHE A N 1
ATOM 1758 C CA . PHE A 1 237 ? 6.823 5.029 -11.352 1.00 97.38 237 PHE A CA 1
ATOM 1759 C C . PHE A 1 237 ? 7.241 6.461 -11.675 1.00 97.38 237 PHE A C 1
ATOM 1761 O O . PHE A 1 237 ? 8.107 6.698 -12.524 1.00 97.38 237 PHE A O 1
ATOM 1768 N N . ALA A 1 238 ? 6.562 7.428 -11.063 1.00 95.56 238 ALA A N 1
ATOM 1769 C CA . ALA A 1 238 ? 6.713 8.837 -11.379 1.00 95.56 238 ALA A CA 1
ATOM 1770 C C . ALA A 1 238 ? 8.105 9.369 -11.011 1.00 95.56 238 ALA A C 1
ATOM 1772 O O . ALA A 1 238 ? 8.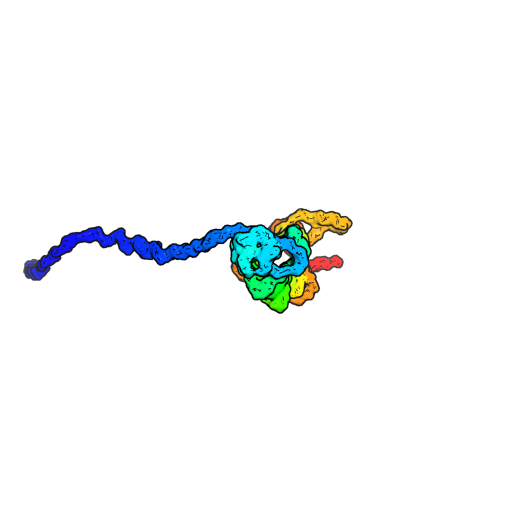823 8.835 -10.172 1.00 95.56 238 ALA A O 1
ATOM 1773 N N . ARG A 1 239 ? 8.477 10.497 -11.624 1.00 94.69 239 ARG A N 1
ATOM 1774 C CA . ARG A 1 239 ? 9.797 11.135 -11.452 1.00 94.69 239 ARG A CA 1
ATOM 1775 C C . ARG A 1 239 ? 10.117 11.596 -10.030 1.00 94.69 239 ARG A C 1
ATOM 1777 O O . ARG A 1 239 ? 11.259 11.938 -9.749 1.00 94.69 239 ARG A O 1
ATOM 1784 N N . ASN A 1 240 ? 9.094 11.726 -9.195 1.00 95.19 240 ASN A N 1
ATOM 1785 C CA . ASN A 1 240 ? 9.199 12.180 -7.816 1.00 95.19 240 ASN A CA 1
ATOM 1786 C C . ASN A 1 240 ? 9.118 11.029 -6.810 1.00 95.19 240 ASN A C 1
ATOM 1788 O O . ASN A 1 240 ? 8.979 11.286 -5.624 1.00 95.19 240 ASN A O 1
ATOM 1792 N N . VAL A 1 241 ? 9.211 9.786 -7.277 1.00 97.75 241 VAL A N 1
ATOM 1793 C CA . VAL A 1 241 ? 9.371 8.605 -6.434 1.00 97.75 241 VAL A CA 1
ATOM 1794 C C . VAL A 1 241 ? 10.774 8.069 -6.671 1.00 97.75 241 VAL A C 1
ATOM 1796 O O . VAL A 1 241 ? 11.152 7.844 -7.818 1.00 97.75 241 VAL A O 1
ATOM 1799 N N . THR A 1 242 ? 11.555 7.875 -5.613 1.00 97.94 242 THR A N 1
ATOM 1800 C CA . THR A 1 242 ? 12.852 7.196 -5.729 1.00 97.94 242 THR A CA 1
ATOM 1801 C C . THR A 1 242 ? 12.616 5.709 -5.993 1.00 97.94 242 THR A C 1
ATOM 1803 O O . THR A 1 242 ? 11.784 5.092 -5.332 1.00 97.94 242 THR A O 1
ATOM 1806 N N . PHE A 1 243 ? 13.324 5.129 -6.957 1.00 98.06 243 PHE A N 1
ATOM 1807 C CA . PHE A 1 243 ? 13.282 3.704 -7.264 1.00 98.06 243 PHE A CA 1
ATOM 1808 C C . PHE A 1 243 ? 14.641 3.074 -6.976 1.00 98.06 243 PHE A C 1
ATOM 1810 O O . PHE A 1 243 ? 15.590 3.281 -7.729 1.00 98.06 243 PHE A O 1
ATOM 1817 N N . ASP A 1 244 ? 14.715 2.296 -5.899 1.00 98.12 244 ASP A N 1
ATOM 1818 C CA . ASP A 1 244 ? 15.909 1.535 -5.545 1.00 98.12 244 ASP A CA 1
ATOM 1819 C C . ASP A 1 244 ? 15.693 0.058 -5.892 1.00 98.12 244 ASP A C 1
ATOM 1821 O O . ASP A 1 244 ? 14.747 -0.566 -5.408 1.00 98.12 244 ASP A O 1
ATOM 1825 N N . ASN A 1 245 ? 16.573 -0.517 -6.712 1.00 98.38 245 ASN A N 1
ATOM 1826 C CA . ASN A 1 245 ? 16.482 -1.914 -7.121 1.00 98.38 245 ASN A CA 1
ATOM 1827 C C . ASN A 1 245 ? 17.651 -2.750 -6.605 1.00 98.38 245 ASN A C 1
ATOM 1829 O O . ASN A 1 245 ? 18.794 -2.567 -7.010 1.00 98.38 245 ASN A O 1
ATOM 1833 N N . GLY A 1 246 ? 17.357 -3.707 -5.735 1.00 98.31 246 GLY A N 1
ATOM 1834 C CA . GLY A 1 246 ? 18.303 -4.682 -5.203 1.00 98.31 246 GLY A CA 1
ATOM 1835 C C . GLY A 1 246 ? 18.062 -6.115 -5.681 1.00 98.31 246 GLY A C 1
ATOM 1836 O O . GLY A 1 246 ? 18.808 -6.998 -5.260 1.00 98.31 246 GLY A O 1
ATOM 1837 N N . ASN A 1 247 ? 17.046 -6.369 -6.517 1.00 98.38 247 ASN A N 1
ATOM 1838 C CA . ASN A 1 247 ? 16.628 -7.722 -6.904 1.00 98.38 247 ASN A CA 1
ATOM 1839 C C . ASN A 1 247 ? 16.056 -7.800 -8.327 1.00 98.38 247 ASN A C 1
ATOM 1841 O O . ASN A 1 247 ? 16.252 -6.897 -9.142 1.00 98.38 247 ASN A O 1
ATOM 1845 N N . ASP A 1 248 ? 15.375 -8.901 -8.641 1.00 98.19 248 ASP A N 1
ATOM 1846 C CA . ASP A 1 248 ? 14.765 -9.117 -9.945 1.00 98.19 248 ASP A CA 1
ATOM 1847 C C . ASP A 1 248 ? 13.566 -8.182 -10.196 1.00 98.19 248 ASP A C 1
ATOM 1849 O O . ASP A 1 248 ? 12.644 -8.053 -9.382 1.00 98.19 248 ASP A O 1
ATOM 1853 N N . VAL A 1 249 ? 13.563 -7.581 -11.386 1.00 98.75 249 VAL A N 1
ATOM 1854 C CA . VAL A 1 249 ? 12.419 -6.905 -12.004 1.00 98.75 249 VAL A CA 1
ATOM 1855 C C . VAL A 1 249 ? 12.075 -7.643 -13.294 1.00 98.75 249 VAL A C 1
ATOM 1857 O O . VAL A 1 249 ? 12.853 -7.669 -14.251 1.00 98.75 249 VAL A O 1
ATOM 1860 N N . LEU A 1 250 ? 10.895 -8.251 -13.326 1.00 98.62 250 LEU A N 1
ATOM 1861 C CA . LEU A 1 250 ? 10.401 -9.039 -14.445 1.00 98.62 250 LEU A CA 1
ATOM 1862 C C . LEU A 1 250 ? 9.283 -8.262 -15.135 1.00 98.62 250 LEU A C 1
ATOM 1864 O O . LEU A 1 250 ? 8.288 -7.911 -14.508 1.00 98.62 250 LEU A O 1
ATOM 1868 N N . VAL A 1 251 ? 9.431 -7.997 -16.429 1.00 98.62 251 VAL A N 1
ATOM 1869 C CA . VAL A 1 251 ? 8.401 -7.362 -17.255 1.00 98.62 251 VAL A CA 1
ATOM 1870 C C . VAL A 1 251 ? 7.960 -8.360 -18.316 1.00 98.62 251 VAL A C 1
ATOM 1872 O O . VAL A 1 251 ? 8.639 -8.567 -19.323 1.00 98.62 251 VAL A O 1
ATOM 1875 N N . THR A 1 252 ? 6.829 -9.005 -18.060 1.00 98.06 252 THR A N 1
ATOM 1876 C CA . THR A 1 252 ? 6.290 -10.089 -18.888 1.00 98.06 252 THR A CA 1
ATOM 1877 C C . THR A 1 252 ? 5.362 -9.563 -19.980 1.00 98.06 252 THR A C 1
ATOM 1879 O O . THR A 1 252 ? 5.373 -10.099 -21.087 1.00 98.06 252 THR A O 1
ATOM 1882 N N . ASP A 1 253 ? 4.618 -8.488 -19.708 1.00 95.75 253 ASP A N 1
ATOM 1883 C CA . ASP A 1 253 ? 3.765 -7.818 -20.695 1.00 95.75 253 ASP A CA 1
ATOM 1884 C C . ASP A 1 253 ? 3.645 -6.302 -20.437 1.00 95.75 253 ASP A C 1
ATOM 1886 O O . ASP A 1 253 ? 3.989 -5.773 -19.367 1.00 95.75 253 ASP A O 1
ATOM 1890 N N . GLY A 1 254 ? 3.164 -5.586 -21.450 1.00 93.75 254 GLY A N 1
ATOM 1891 C CA . GLY A 1 254 ? 2.954 -4.146 -21.437 1.00 93.75 254 GLY A CA 1
ATOM 1892 C C . GLY A 1 254 ? 4.241 -3.348 -21.234 1.00 93.75 254 GLY A C 1
ATOM 1893 O O . GLY A 1 254 ? 5.338 -3.771 -21.608 1.00 93.75 254 GLY A O 1
ATOM 1894 N N . THR A 1 255 ? 4.103 -2.164 -20.633 1.00 94.75 255 THR A N 1
ATOM 1895 C CA . THR A 1 255 ? 5.233 -1.266 -20.352 1.00 94.75 255 THR A CA 1
ATOM 1896 C C . THR A 1 255 ? 5.348 -0.997 -18.855 1.00 94.75 255 THR A C 1
ATOM 1898 O O . THR A 1 255 ? 4.377 -0.555 -18.242 1.00 94.75 255 THR A O 1
ATOM 1901 N N . LEU A 1 256 ? 6.537 -1.197 -18.283 1.00 97.38 256 LEU A N 1
ATOM 1902 C CA . LEU A 1 256 ? 6.936 -0.615 -16.999 1.00 97.38 256 LEU A CA 1
ATOM 1903 C C . LEU A 1 256 ? 7.856 0.579 -17.272 1.00 97.38 256 LEU A C 1
ATOM 1905 O O . LEU A 1 256 ? 8.928 0.420 -17.854 1.00 97.38 256 LEU A O 1
ATOM 1909 N N . GLN A 1 257 ? 7.432 1.775 -16.874 1.00 96.19 257 GLN A N 1
ATOM 1910 C CA . GLN A 1 257 ? 8.214 2.999 -17.011 1.00 96.19 257 GLN A CA 1
ATOM 1911 C C . GLN A 1 257 ? 8.696 3.477 -15.641 1.00 96.19 257 GLN A C 1
ATOM 1913 O O . GLN A 1 257 ? 7.899 3.683 -14.731 1.00 96.19 257 GLN A O 1
ATOM 1918 N N . ILE A 1 258 ? 9.999 3.697 -15.509 1.00 96.88 258 ILE A N 1
ATOM 1919 C CA . ILE A 1 258 ? 10.650 4.156 -14.284 1.00 96.88 258 ILE A CA 1
ATOM 1920 C C . ILE A 1 258 ? 11.228 5.541 -14.559 1.00 96.88 258 ILE A C 1
ATOM 1922 O O . ILE A 1 258 ? 12.241 5.697 -15.241 1.00 96.88 258 ILE A O 1
ATOM 1926 N N . ASN A 1 259 ? 10.549 6.575 -14.065 1.00 95.06 259 ASN A N 1
ATOM 1927 C CA . ASN A 1 259 ? 10.940 7.969 -14.283 1.00 95.06 259 ASN A CA 1
ATOM 1928 C C . ASN A 1 259 ? 11.747 8.560 -13.118 1.00 95.06 259 ASN A C 1
ATOM 1930 O O . ASN A 1 259 ? 12.302 9.653 -13.259 1.00 95.06 259 ASN A O 1
ATOM 1934 N N . GLY A 1 260 ? 11.737 7.885 -11.970 1.00 91.69 260 GLY A N 1
ATOM 1935 C CA . GLY A 1 260 ? 12.394 8.300 -10.737 1.00 91.69 260 GLY A CA 1
ATOM 1936 C C . GLY A 1 260 ? 13.914 8.111 -10.743 1.00 91.69 260 GLY A C 1
ATOM 1937 O O . GLY A 1 260 ? 14.426 7.292 -11.507 1.00 91.69 260 GLY A O 1
ATOM 1938 N N . PRO A 1 261 ? 14.653 8.863 -9.907 1.00 93.31 261 PRO A N 1
ATOM 1939 C CA . PRO A 1 261 ? 16.050 8.559 -9.609 1.00 93.31 261 PRO A CA 1
ATOM 1940 C C . PRO A 1 261 ? 16.153 7.326 -8.694 1.00 93.31 261 PRO A C 1
ATOM 1942 O O . PRO A 1 261 ? 15.150 6.887 -8.144 1.00 93.31 261 PRO A O 1
ATOM 1945 N N . GLY A 1 262 ? 17.366 6.824 -8.462 1.00 94.56 262 GLY A N 1
ATOM 1946 C CA . GLY A 1 262 ? 17.643 5.840 -7.411 1.00 94.56 262 GLY A CA 1
ATOM 1947 C C . GLY A 1 262 ? 18.869 4.979 -7.703 1.00 94.56 262 GLY A C 1
ATOM 1948 O O . GLY A 1 262 ? 19.590 5.222 -8.677 1.00 94.56 262 GLY A O 1
ATOM 1949 N N . GLY A 1 263 ? 19.146 4.034 -6.809 1.00 94.69 263 GLY A N 1
ATOM 1950 C CA . GLY A 1 263 ? 20.226 3.059 -6.936 1.00 94.69 263 GLY A CA 1
ATOM 1951 C C . GLY A 1 263 ? 19.766 1.767 -7.609 1.00 94.69 263 GLY A C 1
ATOM 1952 O O . GLY A 1 263 ? 18.621 1.352 -7.469 1.00 94.69 263 GLY A O 1
ATOM 1953 N N . ASP A 1 264 ? 20.673 1.098 -8.315 1.00 95.12 264 ASP A N 1
ATOM 1954 C CA . ASP A 1 264 ? 20.364 -0.159 -8.992 1.00 95.12 264 ASP A CA 1
ATOM 1955 C C . ASP A 1 264 ? 21.533 -1.141 -8.903 1.00 95.12 264 ASP A C 1
ATOM 1957 O O . ASP A 1 264 ? 22.640 -0.880 -9.380 1.00 95.12 264 ASP A O 1
ATOM 1961 N N . PHE A 1 265 ? 21.263 -2.267 -8.256 1.00 94.19 265 PHE A N 1
ATOM 1962 C CA . PHE A 1 265 ? 22.157 -3.403 -8.065 1.00 94.19 265 PHE A CA 1
ATOM 1963 C C . PHE A 1 265 ? 21.470 -4.730 -8.432 1.00 94.19 265 PHE A C 1
ATOM 1965 O O . PHE A 1 265 ? 22.062 -5.792 -8.233 1.00 94.19 265 PHE A O 1
ATOM 1972 N N . GLY A 1 266 ? 20.224 -4.673 -8.916 1.00 95.44 266 GLY A N 1
ATOM 1973 C CA . GLY A 1 266 ? 19.408 -5.835 -9.245 1.00 95.44 266 GLY A CA 1
ATOM 1974 C C . GLY A 1 266 ? 19.530 -6.265 -10.707 1.00 95.44 266 GLY A C 1
ATOM 1975 O O . GLY A 1 266 ? 20.447 -5.869 -11.429 1.00 95.44 266 GLY A O 1
ATOM 1976 N N . ALA A 1 267 ? 18.596 -7.107 -11.150 1.00 97.44 267 ALA A N 1
ATOM 1977 C CA . ALA A 1 267 ? 18.564 -7.643 -12.508 1.00 97.44 267 ALA A CA 1
ATOM 1978 C C . ALA A 1 267 ? 17.203 -7.410 -13.174 1.00 97.44 267 ALA A C 1
ATOM 1980 O O . ALA A 1 267 ? 16.176 -7.291 -12.509 1.00 97.44 267 ALA A O 1
ATOM 1981 N N . TYR A 1 268 ? 17.200 -7.369 -14.508 1.00 98.38 268 TYR A N 1
ATOM 1982 C CA . TYR A 1 268 ? 16.000 -7.130 -15.308 1.00 98.38 268 TYR A CA 1
ATOM 1983 C C . TYR A 1 268 ? 15.786 -8.246 -16.317 1.00 98.38 268 TYR A C 1
ATOM 1985 O O . TYR A 1 268 ? 16.706 -8.627 -17.045 1.00 98.38 268 TYR A O 1
ATOM 1993 N N . GLN A 1 269 ? 14.548 -8.719 -16.410 1.00 98.50 269 GLN A N 1
ATOM 1994 C CA . GLN A 1 269 ? 14.108 -9.655 -17.437 1.00 98.50 269 GLN A CA 1
ATOM 1995 C C . GLN A 1 269 ? 12.901 -9.055 -18.149 1.00 98.50 269 GLN A C 1
ATOM 1997 O O . GLN A 1 269 ? 11.905 -8.728 -17.515 1.00 98.50 269 GLN A O 1
ATOM 2002 N N . VAL A 1 270 ? 12.992 -8.889 -19.467 1.00 98.50 270 VAL A N 1
ATOM 2003 C CA . VAL A 1 270 ? 11.929 -8.281 -20.277 1.00 98.50 270 VAL A CA 1
ATOM 2004 C C . VAL A 1 270 ? 11.547 -9.258 -21.379 1.00 98.50 270 VAL A C 1
ATOM 2006 O O . VAL A 1 270 ? 12.393 -9.657 -22.182 1.00 98.50 270 VAL A O 1
ATOM 2009 N N . ALA A 1 271 ? 10.282 -9.671 -21.407 1.00 98.38 271 ALA A N 1
ATOM 2010 C CA . ALA A 1 271 ? 9.757 -10.540 -22.450 1.00 98.38 271 ALA A CA 1
ATOM 2011 C C . ALA A 1 271 ? 9.737 -9.828 -23.813 1.00 98.38 271 ALA A C 1
ATOM 2013 O O . ALA A 1 271 ? 9.681 -8.604 -23.896 1.00 98.38 271 ALA A O 1
ATOM 2014 N N . ALA A 1 272 ? 9.724 -10.594 -24.909 1.00 97.06 272 ALA A N 1
ATOM 2015 C CA . ALA A 1 272 ? 9.792 -10.046 -26.270 1.00 97.06 272 ALA A CA 1
ATOM 2016 C C . ALA A 1 272 ? 8.642 -9.081 -26.627 1.00 97.06 272 ALA A C 1
ATOM 2018 O O . ALA A 1 272 ? 8.801 -8.235 -27.506 1.00 97.06 272 ALA A O 1
ATOM 2019 N N . ILE A 1 273 ? 7.492 -9.226 -25.964 1.00 92.56 273 ILE A N 1
ATOM 2020 C CA . ILE A 1 273 ? 6.300 -8.388 -26.158 1.00 92.56 273 ILE A CA 1
ATOM 2021 C C . ILE A 1 273 ? 6.239 -7.196 -25.192 1.00 92.56 273 ILE A C 1
ATOM 2023 O O . ILE A 1 273 ? 5.405 -6.313 -25.367 1.00 92.56 273 ILE A O 1
ATOM 2027 N N . ALA A 1 274 ? 7.134 -7.153 -24.207 1.00 97.06 274 ALA A N 1
ATOM 2028 C CA . ALA A 1 274 ? 7.120 -6.186 -23.125 1.00 97.06 274 ALA A CA 1
ATOM 2029 C C . ALA A 1 274 ? 8.144 -5.062 -23.331 1.00 97.06 274 ALA A C 1
ATOM 2031 O O . ALA A 1 274 ? 9.043 -5.134 -24.176 1.00 97.06 274 ALA A O 1
ATOM 2032 N N . ARG A 1 275 ? 8.013 -3.995 -22.537 1.00 96.19 275 ARG A N 1
ATOM 2033 C CA . ARG A 1 275 ? 8.938 -2.856 -22.522 1.00 96.19 275 ARG A CA 1
ATOM 2034 C C . ARG A 1 275 ? 9.276 -2.429 -21.102 1.00 96.19 275 ARG A C 1
ATOM 2036 O O . ARG A 1 275 ? 8.395 -2.240 -20.270 1.00 96.19 275 ARG A O 1
ATOM 2043 N N . LEU A 1 276 ? 10.561 -2.192 -20.871 1.00 97.06 276 LEU A N 1
ATOM 2044 C CA . LEU A 1 276 ? 11.072 -1.485 -19.703 1.00 97.06 276 LEU A CA 1
ATOM 2045 C C . LEU A 1 276 ? 11.675 -0.161 -20.175 1.00 97.06 276 LEU A C 1
ATOM 2047 O O . LEU A 1 276 ? 12.539 -0.152 -21.054 1.00 97.06 276 LEU A O 1
ATOM 2051 N N . GLU A 1 277 ? 11.205 0.952 -19.622 1.00 95.44 277 GLU A N 1
ATOM 2052 C CA . GLU A 1 277 ? 11.649 2.297 -19.990 1.00 95.44 277 GLU A CA 1
ATOM 2053 C C . GLU A 1 277 ? 12.222 3.027 -18.774 1.00 95.44 277 GLU A C 1
ATOM 2055 O O . GLU A 1 277 ? 11.598 3.048 -17.717 1.00 95.44 277 GLU A O 1
ATOM 2060 N N . PHE A 1 278 ? 13.380 3.670 -18.941 1.00 93.12 278 PHE A N 1
ATOM 2061 C CA . PHE A 1 278 ? 13.995 4.518 -17.919 1.00 93.12 278 PHE A CA 1
ATOM 2062 C C . PHE A 1 278 ? 14.020 5.975 -18.366 1.00 93.12 278 PHE A C 1
ATOM 2064 O O . PHE A 1 278 ? 14.489 6.286 -19.465 1.00 93.12 278 PHE A O 1
ATOM 2071 N N . GLY A 1 279 ? 13.567 6.865 -17.483 1.00 84.00 279 GLY A N 1
ATOM 2072 C CA . GLY A 1 279 ? 13.454 8.295 -17.746 1.00 84.00 279 GLY A CA 1
ATOM 2073 C C . GLY A 1 279 ? 12.433 8.633 -18.839 1.00 84.00 279 GLY A C 1
ATOM 2074 O O . GLY A 1 279 ? 12.015 7.801 -19.644 1.00 84.00 279 GLY A O 1
ATOM 2075 N N . ARG A 1 280 ? 12.026 9.905 -18.909 1.00 71.12 280 ARG A N 1
ATOM 2076 C CA . ARG A 1 280 ? 11.153 10.357 -19.999 1.00 71.12 280 ARG A CA 1
ATOM 2077 C C . ARG A 1 280 ? 11.912 10.375 -21.325 1.00 71.1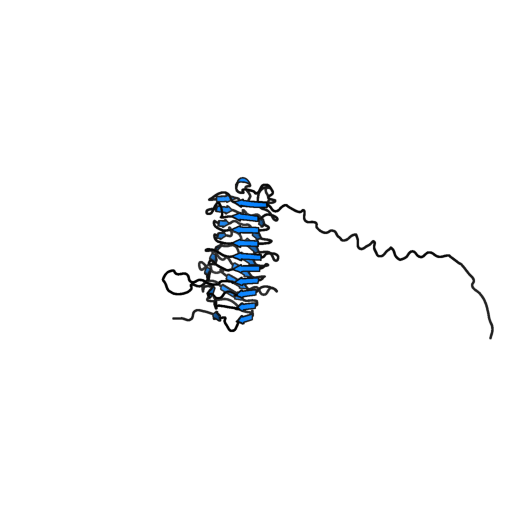2 280 ARG A C 1
ATOM 2079 O O . ARG A 1 280 ? 12.966 11.003 -21.435 1.00 71.12 280 ARG A O 1
ATOM 2086 N N . ARG A 1 281 ? 11.295 9.832 -22.379 1.00 48.59 281 ARG A N 1
ATOM 2087 C CA . ARG A 1 281 ? 11.540 10.314 -23.745 1.00 48.59 281 ARG A CA 1
ATOM 2088 C C . ARG A 1 281 ? 11.011 11.745 -23.820 1.00 48.59 281 ARG A C 1
ATOM 2090 O O . ARG A 1 281 ? 9.803 11.956 -23.782 1.00 48.59 281 ARG A O 1
ATOM 2097 N N . TRP A 1 282 ? 11.907 12.725 -23.843 1.00 42.75 282 TRP A N 1
ATOM 2098 C CA . TRP A 1 282 ? 11.541 14.115 -24.093 1.00 42.75 282 TRP A CA 1
ATOM 2099 C C . TRP A 1 282 ? 10.863 14.208 -25.467 1.00 42.75 282 TRP A C 1
ATOM 2101 O O . TRP A 1 282 ? 11.435 13.762 -26.463 1.00 42.75 282 TRP A O 1
ATOM 2111 N N . ALA A 1 283 ? 9.649 14.754 -25.489 1.00 36.72 283 ALA A N 1
ATOM 2112 C CA . ALA A 1 283 ? 9.056 15.390 -26.657 1.00 36.72 283 ALA A CA 1
ATOM 2113 C C . ALA A 1 283 ? 9.092 16.902 -26.421 1.00 36.72 283 ALA A C 1
ATOM 2115 O O . ALA A 1 283 ? 8.843 17.302 -25.257 1.00 36.72 283 ALA A O 1
#